Protein AF-E3N7N9-F1 (afdb_monomer)

Foldseek 3Di:
DPPLVVLVVVLVVVVVPPDDDDDDDDDDDDDDPPDDPPPPDDPPLPVLLCQLQPDLDLVSNLVSLVVVVVQCPDLVSLVSQVVPLVSLLSLLNQLVVLLVCQPHPSRRLSSNLSSLQSLLVSLQSDPACRSVVSSCVSDVCVLVSLLSLLPRPRHDPSSVLSSLSNLLSNLLYQVCCVPPVVVCPSSLVSLLVQCPDPDPSSVLSSVSSLVSQCVHPSSVVVVVVVVVVVCVVPVPVCVVVVVVCCVVVVDDDDDD

Structure (mmCIF, N/CA/C/O backbone):
data_AF-E3N7N9-F1
#
_entry.id   AF-E3N7N9-F1
#
loop_
_atom_site.group_PDB
_atom_site.id
_atom_site.type_symbol
_atom_site.label_atom_id
_atom_site.label_alt_id
_atom_site.label_comp_id
_atom_site.label_asym_id
_atom_site.label_entity_id
_atom_site.label_seq_id
_atom_site.pdbx_PDB_ins_code
_atom_site.Cartn_x
_atom_site.Cartn_y
_atom_site.Cartn_z
_atom_site.occupancy
_atom_site.B_iso_or_equiv
_atom_site.auth_seq_id
_atom_site.auth_comp_id
_atom_site.auth_asym_id
_atom_site.auth_atom_id
_atom_site.pdbx_PDB_model_num
ATOM 1 N N . MET A 1 1 ? 29.569 0.428 -4.836 1.00 38.16 1 MET A N 1
ATOM 2 C CA . MET A 1 1 ? 28.386 1.244 -4.471 1.00 38.16 1 MET A CA 1
ATOM 3 C C . MET A 1 1 ? 28.301 2.584 -5.209 1.00 38.16 1 MET A C 1
ATOM 5 O O . MET A 1 1 ? 27.204 2.942 -5.600 1.00 38.16 1 MET A O 1
ATOM 9 N N . VAL A 1 2 ? 29.408 3.283 -5.495 1.00 26.59 2 VAL A N 1
ATOM 10 C CA . VAL A 1 2 ? 29.409 4.658 -6.062 1.00 26.59 2 VAL A CA 1
ATOM 11 C C . VAL A 1 2 ? 28.874 4.786 -7.508 1.00 26.59 2 VAL A C 1
ATOM 13 O O . VAL A 1 2 ? 28.352 5.828 -7.884 1.00 26.59 2 VAL A O 1
ATOM 16 N N . ARG A 1 3 ? 28.924 3.732 -8.337 1.00 27.92 3 ARG A N 1
ATOM 17 C CA . ARG A 1 3 ? 28.574 3.836 -9.773 1.00 27.92 3 ARG A CA 1
ATOM 18 C C . ARG A 1 3 ? 27.073 3.870 -10.103 1.00 27.92 3 ARG A C 1
ATOM 20 O O . ARG 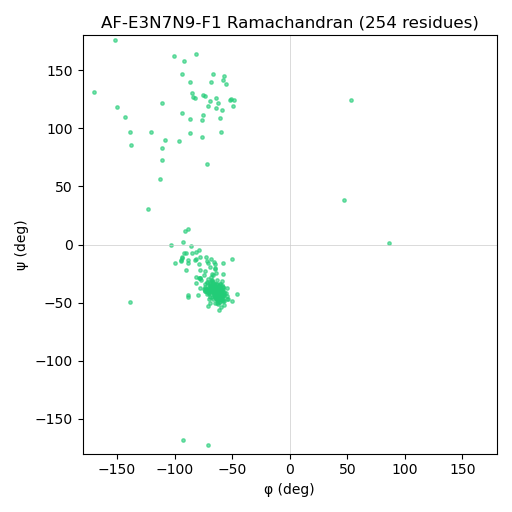A 1 3 ? 26.728 4.365 -11.166 1.00 27.92 3 ARG A O 1
ATOM 27 N N . ILE A 1 4 ? 26.187 3.383 -9.226 1.00 36.34 4 ILE A N 1
ATOM 28 C CA . ILE A 1 4 ? 24.732 3.346 -9.500 1.00 36.34 4 ILE A CA 1
ATOM 29 C C . ILE A 1 4 ? 24.097 4.733 -9.296 1.00 36.34 4 ILE A C 1
ATOM 31 O O . ILE A 1 4 ? 23.283 5.157 -10.113 1.00 36.34 4 ILE A O 1
ATOM 35 N N . GLN A 1 5 ? 24.547 5.487 -8.285 1.00 30.91 5 GLN A N 1
ATOM 36 C CA . GLN A 1 5 ? 24.083 6.859 -8.036 1.00 30.91 5 GLN A CA 1
ATOM 37 C C . GLN A 1 5 ? 24.421 7.822 -9.185 1.00 30.91 5 GLN A C 1
ATOM 39 O O . GLN A 1 5 ? 23.587 8.641 -9.566 1.00 30.91 5 GLN A O 1
ATOM 44 N N . TRP A 1 6 ? 25.610 7.695 -9.785 1.00 27.19 6 TRP A N 1
ATOM 45 C CA . TRP A 1 6 ? 26.046 8.575 -10.877 1.00 27.19 6 TRP A CA 1
ATOM 46 C C . TRP A 1 6 ? 25.243 8.375 -12.169 1.00 27.19 6 TRP A C 1
ATOM 48 O O . TRP A 1 6 ? 24.934 9.341 -12.862 1.00 27.19 6 TRP A O 1
ATOM 58 N N . THR A 1 7 ? 24.843 7.141 -12.486 1.00 34.12 7 THR A N 1
ATOM 59 C CA . THR A 1 7 ? 24.075 6.860 -13.710 1.00 34.12 7 THR A CA 1
ATOM 60 C C . THR A 1 7 ? 22.633 7.370 -13.624 1.00 34.12 7 THR A C 1
ATOM 62 O O . THR A 1 7 ? 22.087 7.815 -14.629 1.00 34.12 7 THR A O 1
ATOM 65 N N . ILE A 1 8 ? 22.027 7.377 -12.432 1.00 38.19 8 ILE A N 1
ATOM 66 C CA . ILE A 1 8 ? 20.667 7.905 -12.226 1.00 38.19 8 ILE A CA 1
ATOM 67 C C . ILE A 1 8 ? 20.658 9.443 -12.294 1.00 38.19 8 ILE A C 1
ATOM 69 O O . ILE A 1 8 ? 19.751 10.025 -12.890 1.00 38.19 8 ILE A O 1
ATOM 73 N N . HIS A 1 9 ? 21.693 10.104 -11.762 1.00 31.31 9 HIS A N 1
ATOM 74 C CA . HIS A 1 9 ? 21.796 11.568 -11.767 1.00 31.31 9 HIS A CA 1
ATOM 75 C C . HIS A 1 9 ? 21.955 12.154 -13.186 1.00 31.31 9 HIS A C 1
ATOM 77 O O . HIS A 1 9 ? 21.334 13.164 -13.515 1.00 31.31 9 HIS A O 1
ATOM 83 N N . ILE A 1 10 ? 22.710 11.478 -14.062 1.00 35.50 10 ILE A N 1
ATOM 84 C CA . ILE A 1 10 ? 22.935 11.914 -15.454 1.00 35.50 10 ILE A CA 1
ATOM 85 C C . ILE A 1 10 ? 21.660 11.795 -16.313 1.00 35.50 10 ILE A C 1
ATOM 87 O O . ILE A 1 10 ? 21.418 12.628 -17.183 1.00 35.50 10 ILE A O 1
ATOM 91 N N . ILE A 1 11 ? 20.798 10.807 -16.050 1.00 37.81 11 ILE A N 1
ATOM 92 C CA . ILE A 1 11 ? 19.574 10.583 -16.843 1.00 37.81 11 ILE A CA 1
ATOM 93 C C . ILE A 1 11 ? 18.453 11.575 -16.471 1.00 37.81 11 ILE A C 1
ATOM 95 O O . ILE A 1 11 ? 17.647 11.954 -17.324 1.00 37.81 11 ILE A O 1
ATOM 99 N N . LEU A 1 12 ? 18.425 12.056 -15.222 1.00 36.09 12 LEU A N 1
ATOM 100 C CA . LEU A 1 12 ? 17.475 13.083 -14.774 1.00 36.09 12 LEU A CA 1
ATOM 101 C C . LEU A 1 12 ? 17.796 14.473 -15.344 1.00 36.09 12 LEU A C 1
ATOM 103 O O . LEU A 1 12 ? 16.881 15.171 -15.771 1.00 36.09 12 LEU A O 1
ATOM 107 N N . GLN A 1 13 ? 19.077 14.842 -15.442 1.00 31.97 13 GLN A N 1
ATOM 108 C CA . GLN A 1 13 ? 19.509 16.104 -16.066 1.00 31.97 13 GLN A CA 1
ATOM 109 C C . GLN A 1 13 ? 19.124 16.177 -17.556 1.00 31.97 13 GLN A C 1
ATOM 111 O O . GLN A 1 13 ? 18.659 17.213 -18.024 1.00 31.97 13 GLN A O 1
ATOM 116 N N . ALA A 1 14 ? 19.206 15.058 -18.285 1.00 30.23 14 ALA A N 1
ATOM 117 C CA . ALA A 1 14 ? 18.846 14.999 -19.706 1.00 30.23 14 ALA A CA 1
ATOM 118 C C . ALA A 1 14 ? 17.330 15.100 -19.986 1.00 30.23 14 ALA A C 1
ATOM 120 O O . ALA A 1 14 ? 16.932 15.329 -21.125 1.00 30.23 14 ALA A O 1
ATOM 121 N N . SER A 1 15 ? 16.477 14.933 -18.968 1.00 34.47 15 SER A N 1
ATOM 122 C CA . SER A 1 15 ? 15.015 15.030 -19.120 1.00 34.47 15 SER A CA 1
ATOM 123 C C . SER A 1 15 ? 14.463 16.425 -18.803 1.00 34.47 15 SER A C 1
ATOM 125 O O . SER A 1 15 ? 13.323 16.715 -19.152 1.00 34.47 15 SER A O 1
ATOM 127 N N . ILE A 1 16 ? 15.257 17.291 -18.160 1.00 37.00 16 ILE A N 1
ATOM 128 C CA . ILE A 1 16 ? 14.844 18.646 -17.753 1.00 37.00 16 ILE A CA 1
ATOM 129 C C . ILE A 1 16 ? 15.110 19.682 -18.866 1.00 37.00 16 ILE A C 1
ATOM 131 O O . ILE A 1 16 ? 14.523 20.758 -18.858 1.00 37.00 16 ILE A O 1
ATOM 135 N N . THR A 1 17 ? 15.925 19.367 -19.876 1.00 30.64 17 THR A N 1
ATOM 136 C CA . THR A 1 17 ? 16.370 20.339 -20.895 1.00 30.64 17 THR A CA 1
ATOM 137 C C . THR A 1 17 ? 15.525 20.424 -22.171 1.00 30.64 17 THR A C 1
ATOM 139 O O . THR A 1 17 ? 15.835 21.242 -23.031 1.00 30.64 17 THR A O 1
ATOM 142 N N . ASN A 1 18 ? 14.424 19.676 -22.303 1.00 32.16 18 ASN A N 1
ATOM 143 C CA . ASN A 1 18 ? 13.549 19.755 -23.483 1.00 32.16 18 ASN A CA 1
ATOM 144 C C . ASN A 1 18 ? 12.179 20.372 -23.168 1.00 32.16 18 ASN A C 1
ATOM 146 O O . ASN A 1 18 ? 11.155 19.695 -23.185 1.00 32.16 18 ASN A O 1
ATOM 150 N N . THR A 1 19 ? 12.152 21.688 -22.949 1.00 32.88 19 THR A N 1
ATOM 151 C CA . THR A 1 19 ? 10.934 22.502 -23.110 1.00 32.88 19 THR A CA 1
ATOM 152 C C . THR A 1 19 ? 11.267 23.818 -23.808 1.00 32.88 19 THR A C 1
ATOM 154 O O . THR A 1 19 ? 11.497 24.835 -23.162 1.00 32.88 19 THR A O 1
ATOM 157 N N . MET A 1 20 ? 11.279 23.791 -25.141 1.00 33.06 20 MET A N 1
ATOM 158 C CA . MET A 1 20 ? 11.225 24.969 -26.013 1.00 33.06 20 MET A CA 1
ATOM 159 C C . MET A 1 20 ? 10.286 24.652 -27.186 1.00 33.06 20 MET A C 1
ATOM 161 O O . MET A 1 20 ? 10.696 24.017 -28.151 1.00 33.06 20 MET A O 1
ATOM 165 N N . SER A 1 21 ? 9.022 25.074 -27.090 1.00 30.09 21 SER A N 1
ATOM 166 C CA . SER A 1 21 ? 8.135 25.344 -28.238 1.00 30.09 21 SER A CA 1
ATOM 167 C C . SER A 1 21 ? 6.857 26.042 -27.750 1.00 30.09 21 SER A C 1
ATOM 169 O O . SER A 1 21 ? 6.265 25.609 -26.764 1.00 30.09 21 SER A O 1
ATOM 171 N N . GLY A 1 22 ? 6.491 27.140 -28.419 1.00 31.59 22 GLY A N 1
ATOM 172 C CA . GLY A 1 22 ? 5.600 28.214 -27.955 1.00 31.59 22 GLY A CA 1
ATOM 173 C C . GLY A 1 22 ? 4.094 27.912 -27.825 1.00 31.59 22 GLY A C 1
ATOM 174 O O . GLY A 1 22 ? 3.660 26.767 -27.948 1.00 31.59 22 GLY A O 1
ATOM 175 N N . PRO A 1 23 ? 3.281 28.951 -27.542 1.00 32.31 23 PRO A N 1
ATOM 176 C CA . PRO A 1 23 ? 1.892 28.790 -27.120 1.00 32.31 23 PRO A CA 1
ATOM 177 C C . PRO A 1 23 ? 0.923 28.680 -28.313 1.00 32.31 23 PRO A C 1
ATOM 179 O O . PRO A 1 23 ? 1.046 29.455 -29.263 1.00 32.31 23 PRO A O 1
ATOM 182 N N . PRO A 1 24 ? -0.097 27.799 -28.270 1.00 35.06 24 PRO A N 1
ATOM 183 C CA . PRO A 1 24 ? -1.229 27.866 -29.190 1.00 35.06 24 PRO A CA 1
ATOM 184 C C . PRO A 1 24 ? -2.390 28.717 -28.610 1.00 35.06 24 PRO A C 1
ATOM 186 O O . PRO A 1 24 ? -2.463 28.923 -27.397 1.00 35.06 24 PRO A O 1
ATOM 189 N N . PRO A 1 25 ? -3.294 29.250 -29.461 1.00 36.12 25 PRO A N 1
ATOM 190 C CA . PRO A 1 25 ? -4.158 30.396 -29.149 1.00 36.12 25 PRO A CA 1
ATOM 191 C C . PRO A 1 25 ? -5.423 30.033 -28.339 1.00 36.12 25 PRO A C 1
ATOM 193 O O . PRO A 1 25 ? -5.830 28.868 -28.303 1.00 36.12 25 PRO A O 1
ATOM 196 N N . PRO A 1 26 ? -6.106 31.023 -27.720 1.00 40.41 26 PRO A N 1
ATOM 197 C CA . PRO A 1 26 ? -7.219 30.771 -26.811 1.00 40.41 26 PRO A CA 1
ATOM 198 C C . PRO A 1 26 ? -8.534 30.543 -27.571 1.00 40.41 26 PRO A C 1
ATOM 200 O O . PRO A 1 26 ? -8.982 31.401 -28.333 1.00 40.41 26 PRO A O 1
ATOM 203 N N . LYS A 1 27 ? -9.221 29.423 -27.308 1.00 35.97 27 LYS A N 1
ATOM 204 C CA . LYS A 1 27 ? -10.626 29.226 -27.710 1.00 35.97 27 LYS A CA 1
ATOM 205 C C . LYS A 1 27 ? -11.549 29.218 -26.490 1.00 35.97 27 LYS A C 1
ATOM 207 O O . LYS A 1 27 ? -11.397 28.424 -25.567 1.00 35.97 27 LYS A O 1
ATOM 212 N N . LYS A 1 28 ? -12.513 30.145 -26.513 1.00 35.34 28 LYS A N 1
ATOM 213 C CA . LYS A 1 28 ? -13.577 30.362 -25.523 1.00 35.34 28 LYS A CA 1
ATOM 214 C C . LYS A 1 28 ? -14.607 29.217 -25.489 1.00 35.34 28 LYS A C 1
ATOM 216 O O . LYS A 1 28 ? -15.097 28.804 -26.532 1.00 35.34 28 LYS A O 1
ATOM 221 N N . ARG A 1 29 ? -15.007 28.888 -24.250 1.00 39.25 29 ARG A N 1
ATOM 222 C CA . ARG A 1 29 ? -16.318 28.431 -23.721 1.00 39.25 29 ARG A CA 1
ATOM 223 C C . ARG A 1 29 ? -17.036 27.226 -24.355 1.00 39.25 29 ARG A C 1
ATOM 225 O O . ARG A 1 29 ? -17.584 27.321 -25.444 1.00 39.25 29 ARG A O 1
ATOM 232 N N . LYS A 1 30 ? -17.341 26.249 -23.490 1.00 30.14 30 LYS A N 1
ATOM 233 C CA . LYS A 1 30 ? -18.732 25.925 -23.114 1.00 30.14 30 LYS A CA 1
ATOM 234 C C . LYS A 1 30 ? -18.772 25.368 -21.685 1.00 30.14 30 LYS A C 1
ATOM 236 O O . LYS A 1 30 ? -18.163 24.345 -21.400 1.00 30.14 30 LYS A O 1
ATOM 241 N N . ASN A 1 31 ? -19.477 26.077 -20.801 1.00 41.16 31 ASN A N 1
ATOM 242 C CA . ASN A 1 31 ? -19.892 25.563 -19.500 1.00 41.16 31 ASN A CA 1
ATOM 243 C C . ASN A 1 31 ? -20.848 24.392 -19.743 1.00 41.16 31 ASN A C 1
ATOM 245 O O . ASN A 1 31 ? -21.930 24.596 -20.288 1.00 41.16 31 ASN A O 1
ATOM 249 N N . ALA A 1 32 ? -20.463 23.200 -19.307 1.00 31.59 32 ALA A N 1
ATOM 250 C CA . ALA A 1 32 ? -21.400 22.145 -18.969 1.00 31.59 32 ALA A CA 1
ATOM 251 C C . ALA A 1 32 ? -21.150 21.824 -17.497 1.00 31.59 32 ALA A C 1
ATOM 253 O O . ALA A 1 32 ? -20.196 21.139 -17.142 1.00 31.59 32 ALA A O 1
ATOM 254 N N . SER A 1 33 ? -21.977 22.428 -16.646 1.00 42.16 33 SER A N 1
ATOM 255 C CA . SER A 1 33 ? -22.181 21.971 -15.280 1.00 42.16 33 SER A CA 1
ATOM 256 C C . SER A 1 33 ? -22.717 20.543 -15.364 1.00 42.16 33 SER A C 1
ATOM 258 O O . SER A 1 33 ? -23.899 20.333 -15.621 1.00 42.16 33 SER A O 1
ATOM 260 N N . SER A 1 34 ? -21.840 19.554 -15.228 1.00 36.66 34 SER A N 1
ATOM 261 C CA . SER A 1 34 ? -22.239 18.230 -14.769 1.00 36.66 34 SER A CA 1
ATOM 262 C C . SER A 1 34 ? -21.960 18.220 -13.276 1.00 36.66 34 SER A C 1
ATOM 264 O O . SER A 1 34 ? -20.839 17.924 -12.855 1.00 36.66 34 SER A O 1
ATOM 266 N N . GLY A 1 35 ? -22.956 18.644 -12.495 1.00 34.56 35 GLY A N 1
ATOM 267 C CA . GLY A 1 35 ? -22.943 18.459 -11.053 1.00 34.56 35 GLY A CA 1
ATOM 268 C C . GLY A 1 35 ? -22.617 17.000 -10.764 1.00 34.56 35 GLY A C 1
ATOM 269 O O . GLY A 1 35 ? -23.315 16.097 -11.230 1.00 34.56 35 GLY A O 1
ATOM 270 N N . ALA A 1 36 ? -21.512 16.770 -10.058 1.00 40.16 36 ALA A N 1
ATOM 271 C CA . ALA A 1 36 ? -21.354 15.521 -9.340 1.00 40.16 36 ALA A CA 1
ATOM 272 C C . ALA A 1 36 ? -22.576 15.402 -8.416 1.00 40.16 36 ALA A C 1
ATOM 274 O O . ALA A 1 36 ? -22.976 16.423 -7.851 1.00 40.16 36 ALA A O 1
ATOM 275 N N . PRO A 1 37 ? -23.198 14.222 -8.274 1.00 44.66 37 PRO A N 1
ATOM 276 C CA . PRO A 1 37 ? -24.167 14.051 -7.211 1.00 44.66 37 PRO A CA 1
ATOM 277 C C . PRO A 1 37 ? -23.405 14.323 -5.916 1.00 44.66 37 PRO A C 1
ATOM 279 O O . PRO A 1 37 ? -22.432 13.623 -5.617 1.00 44.66 37 PRO A O 1
ATOM 282 N N . ASP A 1 38 ? -23.791 15.380 -5.206 1.00 46.47 38 ASP A N 1
ATOM 283 C CA . ASP A 1 38 ? -23.365 15.570 -3.831 1.00 46.47 38 ASP A CA 1
ATOM 284 C C . ASP A 1 38 ? -23.691 14.274 -3.086 1.00 46.47 38 ASP A C 1
ATOM 286 O O . ASP A 1 38 ? -24.792 13.728 -3.189 1.00 46.47 38 ASP A O 1
ATOM 290 N N . GLY A 1 39 ? -22.655 13.712 -2.465 1.00 52.06 39 GLY A N 1
ATOM 291 C CA . GLY A 1 39 ? -22.648 12.383 -1.870 1.00 52.06 39 GLY A CA 1
ATOM 292 C C . GLY A 1 39 ? -23.484 12.316 -0.601 1.00 52.06 39 GLY A C 1
ATOM 293 O O . GLY A 1 39 ? -22.929 12.151 0.479 1.00 52.06 39 GLY A O 1
ATOM 294 N N . ASP A 1 40 ? -24.799 12.415 -0.754 1.00 49.34 40 ASP A N 1
ATOM 295 C CA . ASP A 1 40 ? -25.784 12.347 0.327 1.00 49.34 40 ASP A CA 1
ATOM 296 C C . ASP A 1 40 ? -26.273 10.906 0.579 1.00 49.34 40 ASP A C 1
ATOM 298 O O . ASP A 1 40 ? -27.249 10.655 1.283 1.00 49.34 40 ASP A O 1
ATOM 302 N N . SER A 1 41 ? -25.592 9.913 -0.006 1.00 65.69 41 SER A N 1
ATOM 303 C CA . SER A 1 41 ? -25.779 8.515 0.372 1.00 65.69 41 SER A CA 1
ATOM 304 C C . SER A 1 41 ? -25.080 8.257 1.714 1.00 65.69 41 SER A C 1
ATOM 306 O O . SER A 1 41 ? -23.882 8.548 1.821 1.00 65.69 41 SER A O 1
ATOM 308 N N . PRO A 1 42 ? -25.765 7.670 2.714 1.00 82.94 42 PRO A N 1
ATOM 309 C CA . PRO A 1 42 ? -25.162 7.339 4.000 1.00 82.94 42 PRO A CA 1
ATOM 310 C C . PRO A 1 42 ? -23.862 6.546 3.825 1.00 82.94 42 PRO A C 1
ATOM 312 O O . PRO A 1 42 ? -23.843 5.500 3.173 1.00 82.94 42 PRO A O 1
ATOM 315 N N . ASN A 1 43 ? -22.768 7.036 4.410 1.00 90.88 43 ASN A N 1
ATOM 316 C CA . ASN A 1 43 ? -21.482 6.348 4.365 1.00 90.88 43 ASN A CA 1
ATOM 317 C C . ASN A 1 43 ? -21.497 5.162 5.340 1.00 90.88 43 ASN A C 1
ATOM 319 O O . ASN A 1 43 ? -21.140 5.303 6.511 1.00 90.88 43 ASN A O 1
ATOM 323 N N . GLU A 1 44 ? -21.866 3.977 4.848 1.00 94.12 44 GLU A N 1
ATOM 324 C CA . GLU A 1 44 ? -21.932 2.743 5.652 1.00 94.12 44 GLU A CA 1
ATOM 325 C C . GLU A 1 44 ? -20.591 2.359 6.311 1.00 94.12 44 GLU A C 1
ATOM 327 O O . GLU A 1 44 ? -20.553 1.553 7.242 1.00 94.12 44 GLU A O 1
ATOM 332 N N . PHE A 1 45 ? -19.480 2.946 5.856 1.00 95.81 45 PHE A N 1
ATOM 333 C CA . PHE A 1 45 ? -18.136 2.679 6.359 1.00 95.81 45 PHE A CA 1
ATOM 334 C C . PHE A 1 45 ? -17.689 3.648 7.464 1.00 95.81 45 PHE A C 1
ATOM 336 O O . PHE A 1 45 ? -16.668 3.390 8.103 1.00 95.81 45 PHE A O 1
ATOM 343 N N . GLU A 1 46 ? -18.410 4.745 7.717 1.00 95.12 46 GLU A N 1
ATOM 344 C CA . GLU A 1 46 ? -17.940 5.811 8.616 1.00 95.12 46 GLU A CA 1
ATOM 345 C C . GLU A 1 46 ? -17.680 5.305 10.040 1.00 95.12 46 GLU A C 1
ATOM 347 O O . GLU A 1 46 ? -16.620 5.564 10.611 1.00 95.12 46 GLU A O 1
ATOM 352 N N . GLU A 1 47 ? -18.593 4.503 10.590 1.00 95.06 47 GLU A N 1
ATOM 353 C CA . GLU A 1 47 ? -18.451 3.942 11.937 1.00 95.06 47 GLU A CA 1
ATOM 354 C C . GLU A 1 47 ? -17.217 3.028 12.047 1.00 95.06 47 GLU A C 1
ATOM 356 O O . GLU A 1 47 ? -16.450 3.099 13.013 1.00 95.06 47 GLU A O 1
ATOM 361 N N . VAL A 1 48 ? -16.999 2.161 11.048 1.00 96.69 48 VAL A N 1
ATOM 362 C CA . VAL A 1 48 ? -15.883 1.205 11.074 1.00 96.69 48 VAL A CA 1
ATOM 363 C C . VAL A 1 48 ? -14.543 1.911 10.861 1.00 96.69 48 VAL A C 1
ATOM 365 O O . VAL A 1 48 ? -13.569 1.586 11.541 1.00 96.69 48 VAL A O 1
ATOM 368 N N . MET A 1 49 ? -14.501 2.924 9.988 1.00 96.25 49 MET A N 1
ATOM 369 C CA . MET A 1 49 ? -13.321 3.766 9.779 1.00 96.25 49 MET A CA 1
ATOM 370 C C . MET A 1 49 ? -12.994 4.595 11.021 1.00 96.25 49 MET A C 1
ATOM 372 O O . MET A 1 49 ? -11.831 4.648 11.428 1.00 96.25 49 MET A O 1
ATOM 376 N N . GLY A 1 50 ? -14.012 5.163 11.676 1.00 94.19 50 GLY A N 1
ATOM 377 C CA . GLY A 1 50 ? -13.869 5.899 12.930 1.00 94.19 50 GLY A CA 1
ATOM 378 C C . GLY A 1 50 ? -13.239 5.044 14.029 1.00 94.19 50 GLY A C 1
ATOM 379 O O . GLY A 1 50 ? -12.283 5.475 14.672 1.00 94.19 50 GLY A O 1
ATOM 380 N N . LYS A 1 51 ? -13.686 3.790 14.181 1.00 95.56 51 LYS A N 1
ATOM 381 C CA . LYS A 1 51 ? -13.095 2.831 15.132 1.00 95.56 51 LYS A CA 1
ATOM 382 C C . LYS A 1 51 ? -11.675 2.417 14.754 1.00 95.56 51 LYS A C 1
ATOM 384 O O . LYS A 1 51 ? -10.833 2.299 15.631 1.00 95.56 51 LYS A O 1
ATOM 389 N N . MET A 1 52 ? -11.382 2.218 13.470 1.00 94.44 52 MET A N 1
ATOM 390 C CA . MET A 1 52 ? -10.044 1.825 13.009 1.00 94.44 52 MET A CA 1
ATOM 391 C C . MET A 1 52 ? -9.005 2.954 13.181 1.00 94.44 52 MET A C 1
ATOM 393 O O . MET A 1 52 ? -7.844 2.696 13.514 1.00 94.44 52 MET A O 1
ATOM 397 N N . LYS A 1 53 ? -9.414 4.212 12.968 1.00 92.81 53 LYS A N 1
ATOM 398 C CA . LYS A 1 53 ? -8.549 5.397 13.056 1.00 92.81 53 LYS A CA 1
ATOM 399 C C . LYS A 1 53 ? -8.469 5.989 14.463 1.00 92.81 53 LYS A C 1
ATOM 401 O O . LYS A 1 53 ? -7.383 6.379 14.873 1.00 92.81 53 LYS A O 1
ATOM 406 N N . GLY A 1 54 ? -9.585 6.101 15.178 1.00 81.88 54 GLY A N 1
ATOM 407 C CA . GLY A 1 54 ? -9.707 6.964 16.358 1.00 81.88 54 GLY A CA 1
ATOM 408 C C . GLY A 1 54 ? -9.429 6.309 17.710 1.00 81.88 54 GLY A C 1
ATOM 409 O O . GLY A 1 54 ? -9.312 7.024 18.699 1.00 81.88 54 GLY A O 1
ATOM 410 N N . THR A 1 55 ? -9.330 4.981 17.782 1.00 81.62 55 THR A N 1
ATOM 411 C CA . THR A 1 55 ? -9.122 4.280 19.058 1.00 81.62 55 THR A CA 1
ATOM 412 C C . THR A 1 55 ? -7.643 4.015 19.350 1.00 81.62 55 THR A C 1
ATOM 414 O O . THR A 1 55 ? -6.856 3.752 18.438 1.00 81.62 55 THR A O 1
ATOM 417 N N . THR A 1 56 ? -7.275 4.039 20.631 1.00 78.50 56 THR A N 1
ATOM 418 C CA . THR A 1 56 ? -5.994 3.522 21.145 1.00 78.50 56 THR A CA 1
ATOM 419 C C . THR A 1 56 ? -6.078 2.037 21.512 1.00 78.50 56 THR A C 1
ATOM 421 O O . THR A 1 56 ? -5.048 1.385 21.679 1.00 78.50 56 THR A O 1
ATOM 424 N N . ASP A 1 57 ? -7.291 1.482 21.590 1.00 89.19 57 ASP A N 1
ATOM 425 C CA . ASP A 1 57 ? -7.526 0.069 21.870 1.00 89.19 57 ASP A CA 1
ATOM 426 C C . ASP A 1 57 ? -7.209 -0.794 20.637 1.00 89.19 57 ASP A C 1
ATOM 428 O O . ASP A 1 57 ? -7.912 -0.777 19.617 1.00 89.19 57 ASP A O 1
ATOM 432 N N . ARG A 1 58 ? -6.142 -1.589 20.758 1.00 88.44 58 ARG A N 1
ATOM 433 C CA . ARG A 1 58 ? -5.654 -2.500 19.718 1.00 88.44 58 ARG A CA 1
ATOM 434 C C . ARG A 1 58 ? -6.709 -3.506 19.262 1.00 88.44 58 ARG A C 1
ATOM 436 O O . ARG A 1 58 ? -6.804 -3.788 18.066 1.00 88.44 58 ARG A O 1
ATOM 443 N N . GLU A 1 59 ? -7.490 -4.075 20.174 1.00 93.31 59 GLU A N 1
ATOM 444 C CA . GLU A 1 59 ? -8.488 -5.076 19.803 1.00 93.31 59 GLU A CA 1
ATOM 445 C C . GLU A 1 59 ? -9.641 -4.459 19.025 1.00 93.31 59 GLU A C 1
ATOM 447 O O . GLU A 1 59 ? -10.101 -5.039 18.036 1.00 93.31 59 GLU A O 1
ATOM 452 N N . VAL A 1 60 ? -10.103 -3.283 19.451 1.00 94.88 60 VAL A N 1
ATOM 453 C CA . VAL A 1 60 ? -11.193 -2.566 18.782 1.00 94.88 60 VAL A CA 1
ATOM 454 C C . VAL A 1 60 ? -10.771 -2.157 17.372 1.00 94.88 60 VAL A C 1
ATOM 456 O O . VAL A 1 60 ? -11.512 -2.417 16.418 1.00 94.88 60 VAL A O 1
ATOM 459 N N . ALA A 1 61 ? -9.567 -1.597 17.215 1.00 95.19 61 ALA A N 1
ATOM 460 C CA . ALA A 1 61 ? -9.032 -1.223 15.907 1.00 95.19 61 ALA A CA 1
ATOM 461 C C . ALA A 1 61 ? -8.910 -2.440 14.976 1.00 95.19 61 ALA A C 1
ATOM 463 O O . ALA A 1 61 ? -9.299 -2.383 13.806 1.00 95.19 61 ALA A O 1
ATOM 464 N N . LEU A 1 62 ? -8.428 -3.572 15.498 1.00 95.50 62 LEU A N 1
ATOM 465 C CA . LEU A 1 62 ? -8.259 -4.794 14.718 1.00 95.50 62 LEU A CA 1
ATOM 466 C C . LEU A 1 62 ? -9.598 -5.438 14.327 1.00 95.50 62 LEU A C 1
ATOM 468 O O . LEU A 1 62 ? -9.755 -5.893 13.191 1.00 95.50 62 LEU A O 1
ATOM 472 N N . LYS A 1 63 ? -10.581 -5.464 15.237 1.00 96.62 63 LYS A N 1
ATOM 473 C CA . LYS A 1 63 ? -11.952 -5.919 14.942 1.00 96.62 63 LYS A CA 1
ATOM 474 C C . LYS A 1 63 ? -12.583 -5.049 13.851 1.00 96.62 63 LYS A C 1
ATOM 476 O O . LYS A 1 63 ? -13.172 -5.587 12.912 1.00 96.62 63 LYS A O 1
ATOM 481 N N . ALA A 1 64 ? -12.390 -3.730 13.917 1.00 97.31 64 ALA A N 1
ATOM 482 C CA . ALA A 1 64 ? -12.841 -2.801 12.885 1.00 97.31 64 ALA A CA 1
ATOM 483 C C . ALA A 1 64 ? -12.154 -3.056 11.532 1.00 97.31 64 ALA A C 1
ATOM 485 O O . ALA A 1 64 ? -12.836 -3.174 10.519 1.00 97.31 64 ALA A O 1
ATOM 486 N N . ALA A 1 65 ? -10.833 -3.250 11.503 1.00 97.12 65 ALA A N 1
ATOM 487 C CA . ALA A 1 65 ? -10.097 -3.546 10.271 1.00 97.12 65 ALA A CA 1
ATOM 488 C C . ALA A 1 65 ? -10.545 -4.863 9.607 1.00 97.12 65 ALA A C 1
ATOM 490 O O . ALA A 1 65 ? -10.703 -4.933 8.384 1.00 97.12 65 ALA A O 1
ATOM 491 N N . LYS A 1 66 ? -10.811 -5.904 10.410 1.00 97.06 66 LYS A N 1
ATOM 492 C CA . LYS A 1 66 ? -11.383 -7.175 9.934 1.00 97.06 66 LYS A CA 1
ATOM 493 C C . LYS A 1 66 ? -12.786 -6.979 9.357 1.00 97.06 66 LYS A C 1
ATOM 495 O O . LYS A 1 66 ? -13.052 -7.461 8.256 1.00 97.06 66 LYS A O 1
ATOM 500 N N . LYS A 1 67 ? -13.654 -6.244 10.064 1.00 97.56 67 LYS A N 1
ATOM 501 C CA . LYS A 1 67 ? -15.011 -5.911 9.601 1.00 97.56 67 LYS A CA 1
ATOM 502 C C . LYS A 1 67 ? -14.962 -5.128 8.290 1.00 97.56 67 LYS A C 1
ATOM 504 O O . LYS A 1 67 ? -15.632 -5.516 7.341 1.00 97.56 67 LYS A O 1
ATOM 509 N N . LEU A 1 68 ? -14.109 -4.108 8.194 1.00 97.69 68 LEU A N 1
ATOM 510 C CA . LEU A 1 68 ? -13.925 -3.332 6.970 1.00 97.69 68 LEU A CA 1
ATOM 511 C C . LEU A 1 68 ? -13.498 -4.223 5.801 1.00 97.69 68 LEU A C 1
ATOM 513 O O . LEU A 1 68 ? -14.097 -4.160 4.735 1.00 97.69 68 LEU A O 1
ATOM 517 N N . LYS A 1 69 ? -12.513 -5.109 5.991 1.00 95.75 69 LYS A N 1
ATOM 518 C CA . LYS A 1 69 ? -12.105 -6.044 4.932 1.00 95.75 69 LYS A CA 1
ATOM 519 C C . LYS A 1 69 ? -13.262 -6.946 4.481 1.00 95.75 69 LYS A C 1
ATOM 521 O O . LYS A 1 69 ? -13.389 -7.193 3.286 1.00 95.75 69 LYS A O 1
ATOM 526 N N . ALA A 1 70 ? -14.099 -7.415 5.407 1.00 96.50 70 ALA A N 1
ATOM 527 C CA . ALA A 1 70 ? -15.276 -8.227 5.090 1.00 96.50 70 ALA A CA 1
ATOM 528 C C . ALA A 1 70 ? -16.370 -7.434 4.347 1.00 96.50 70 ALA A C 1
ATOM 530 O O . ALA A 1 70 ? -17.049 -7.994 3.492 1.00 96.50 70 ALA A O 1
ATOM 531 N N . MET A 1 71 ? -16.498 -6.131 4.618 1.00 96.56 71 MET A N 1
ATOM 532 C CA . MET A 1 71 ? -17.409 -5.221 3.907 1.00 96.56 71 MET A CA 1
ATOM 533 C C . MET A 1 71 ? -16.945 -4.880 2.482 1.00 96.56 71 MET A C 1
ATOM 535 O O . MET A 1 71 ? -17.723 -4.331 1.706 1.00 96.56 71 MET A O 1
ATOM 539 N N . LEU A 1 72 ? -15.710 -5.237 2.107 1.00 95.81 72 LEU A N 1
ATOM 540 C CA . LEU A 1 72 ? -15.121 -4.984 0.787 1.00 95.81 72 LEU A CA 1
ATOM 541 C C . LEU A 1 72 ? -14.881 -6.287 -0.011 1.00 95.81 72 LEU A C 1
ATOM 543 O O . LEU A 1 72 ? -13.748 -6.551 -0.426 1.00 95.81 72 LEU A O 1
ATOM 547 N N . PRO A 1 73 ? -15.912 -7.126 -0.248 1.00 93.19 73 PRO A N 1
ATOM 548 C CA . PRO A 1 73 ? -15.740 -8.449 -0.849 1.00 93.19 73 PRO A CA 1
ATOM 549 C C . PRO A 1 73 ? -15.431 -8.410 -2.351 1.00 93.19 73 PRO A C 1
ATOM 551 O O . PRO A 1 73 ? -14.909 -9.380 -2.896 1.00 93.19 73 PRO A O 1
ATOM 554 N N . ASN A 1 74 ? -15.783 -7.327 -3.050 1.00 93.81 74 ASN A N 1
ATOM 555 C CA . ASN A 1 74 ? -15.684 -7.244 -4.504 1.00 93.81 74 ASN A CA 1
ATOM 556 C C . ASN A 1 74 ? -15.470 -5.804 -4.995 1.00 93.81 74 ASN A C 1
ATOM 558 O O . ASN A 1 74 ? -15.484 -4.843 -4.226 1.00 93.81 74 ASN A O 1
ATOM 562 N N . GLY A 1 75 ? -15.286 -5.662 -6.310 1.00 92.62 75 GLY A N 1
ATOM 563 C CA . GLY A 1 75 ? -15.000 -4.374 -6.935 1.00 92.62 75 GLY A CA 1
ATOM 564 C C . GLY A 1 75 ? -16.117 -3.333 -6.817 1.00 92.62 75 GLY A C 1
ATOM 565 O O . GLY A 1 75 ? -15.808 -2.149 -6.869 1.00 92.62 75 GLY A O 1
ATOM 566 N N . ALA A 1 76 ? -17.383 -3.734 -6.646 1.00 93.81 76 ALA A N 1
ATOM 567 C CA . ALA A 1 76 ? -18.487 -2.790 -6.452 1.00 93.81 76 ALA A CA 1
ATOM 568 C C . ALA A 1 76 ? -18.390 -2.135 -5.070 1.00 93.81 76 ALA A C 1
ATOM 570 O O . ALA A 1 76 ? -18.232 -0.924 -4.983 1.00 93.81 76 ALA A O 1
ATOM 571 N N . LYS A 1 77 ? -18.295 -2.943 -4.008 1.00 95.31 77 LYS A N 1
ATOM 572 C CA . LYS A 1 77 ? -18.120 -2.431 -2.640 1.00 95.31 77 LYS A CA 1
ATOM 573 C C . LYS A 1 77 ? -16.835 -1.624 -2.455 1.00 95.31 77 LYS A C 1
ATOM 575 O O . LYS A 1 77 ? -16.818 -0.644 -1.721 1.00 95.31 77 LYS A O 1
ATOM 580 N N . ILE A 1 78 ? -15.761 -1.994 -3.154 1.00 95.44 78 ILE A N 1
ATOM 581 C CA . ILE A 1 78 ? -14.531 -1.191 -3.175 1.00 95.44 78 ILE A CA 1
ATOM 582 C C . ILE A 1 78 ? -14.765 0.169 -3.845 1.00 95.44 78 ILE A C 1
ATOM 584 O O . ILE A 1 78 ? -14.256 1.168 -3.346 1.00 95.44 78 ILE A O 1
ATOM 588 N N . LYS A 1 79 ? -15.517 0.225 -4.952 1.00 93.31 79 LYS A N 1
ATOM 589 C CA . LYS A 1 79 ? -15.862 1.490 -5.621 1.00 93.31 79 LYS A CA 1
ATOM 590 C C . LYS A 1 79 ? -16.711 2.388 -4.724 1.00 93.31 79 LYS A C 1
ATOM 592 O O . LYS A 1 79 ? -16.377 3.563 -4.609 1.00 93.31 79 LYS A O 1
ATOM 597 N N . ASP A 1 80 ? -17.710 1.823 -4.051 1.00 93.94 80 ASP A N 1
ATOM 598 C CA . ASP A 1 80 ? -18.554 2.542 -3.087 1.00 93.94 80 ASP A CA 1
ATOM 599 C C . ASP A 1 80 ? -17.720 3.083 -1.914 1.00 93.94 80 ASP A C 1
ATOM 601 O O . ASP A 1 80 ? -17.897 4.206 -1.454 1.00 93.94 80 ASP A O 1
ATOM 605 N N . PHE A 1 81 ? -16.732 2.319 -1.444 1.00 95.81 81 PHE A N 1
ATOM 606 C CA . PHE A 1 81 ? -15.828 2.785 -0.396 1.00 95.81 81 PHE A CA 1
ATOM 607 C C . PHE A 1 81 ? -14.979 3.983 -0.838 1.00 95.81 81 PHE A C 1
ATOM 609 O O . PHE A 1 81 ? -14.864 4.954 -0.088 1.00 95.81 81 PHE A O 1
ATOM 616 N N . VAL A 1 82 ? -14.383 3.931 -2.038 1.00 94.38 82 VAL A N 1
ATOM 617 C CA . VAL A 1 82 ? -13.482 4.991 -2.537 1.00 94.38 82 VAL A CA 1
ATOM 618 C C . VAL A 1 82 ? -14.208 6.197 -3.139 1.00 94.38 82 VAL A C 1
ATOM 620 O O . VAL A 1 82 ? -13.560 7.221 -3.367 1.00 94.38 82 VAL A O 1
ATOM 623 N N . SER A 1 83 ? -15.519 6.117 -3.402 1.00 92.44 83 SER A N 1
ATOM 624 C CA . SER A 1 83 ? -16.315 7.292 -3.790 1.00 92.44 83 SER A CA 1
ATOM 625 C C . SER A 1 83 ? -16.461 8.281 -2.634 1.00 92.44 83 SER A C 1
ATOM 627 O O . SER A 1 83 ? -16.524 9.488 -2.860 1.00 92.44 83 SER A O 1
ATOM 629 N N . HIS A 1 84 ? -16.417 7.800 -1.389 1.00 93.06 84 HIS A N 1
ATOM 630 C CA . HIS A 1 84 ? -16.333 8.648 -0.205 1.00 93.06 84 HIS A CA 1
ATOM 631 C C . HIS A 1 84 ? -14.871 8.987 0.106 1.00 93.06 84 HIS A C 1
ATOM 633 O O . HIS A 1 84 ? -14.170 8.248 0.795 1.00 93.06 84 HIS A O 1
ATOM 639 N N . LYS A 1 85 ? -14.412 10.153 -0.359 1.00 92.12 85 LYS A N 1
ATOM 640 C CA . LYS A 1 85 ? -13.023 10.626 -0.206 1.00 92.12 85 LYS A CA 1
ATOM 641 C C . LYS A 1 85 ? -12.450 10.449 1.216 1.00 92.12 85 LYS A C 1
ATOM 643 O O . LYS A 1 85 ? -11.314 9.999 1.370 1.00 92.12 85 LYS A O 1
ATOM 648 N N . LYS A 1 86 ? -13.249 10.751 2.247 1.00 94.44 86 LYS A N 1
ATOM 649 C CA . LYS A 1 86 ? -12.858 10.648 3.664 1.00 94.44 86 LYS A CA 1
ATOM 650 C C . LYS A 1 86 ? -12.442 9.228 4.066 1.00 94.44 86 LYS A C 1
ATOM 652 O O . LYS A 1 86 ? -11.495 9.069 4.828 1.00 94.44 86 LYS A O 1
ATOM 657 N N . ASN A 1 87 ? -13.076 8.197 3.505 1.00 96.44 87 ASN A N 1
ATOM 658 C CA . ASN A 1 87 ? -12.751 6.802 3.805 1.00 96.44 87 ASN A CA 1
ATOM 659 C C . ASN A 1 87 ? -11.308 6.460 3.421 1.00 96.44 87 ASN A C 1
ATOM 661 O O . ASN A 1 87 ? -10.582 5.819 4.184 1.00 96.44 87 ASN A O 1
ATOM 665 N N . LEU A 1 88 ? -10.871 6.912 2.243 1.00 96.25 88 LEU A N 1
ATOM 666 C CA . LEU A 1 88 ? -9.508 6.670 1.786 1.00 96.25 88 LEU A CA 1
ATOM 667 C C . LEU A 1 88 ? -8.497 7.525 2.559 1.00 96.25 88 LEU A C 1
ATOM 669 O O . LEU A 1 88 ? -7.428 7.024 2.901 1.00 96.25 88 LEU A O 1
ATOM 673 N N . GLU A 1 89 ? -8.832 8.779 2.874 1.00 96.44 89 GLU A N 1
ATOM 674 C CA . GLU A 1 89 ? -7.994 9.648 3.714 1.00 96.44 89 GLU A CA 1
ATOM 675 C C . GLU A 1 89 ? -7.769 9.047 5.107 1.00 96.44 89 GLU A C 1
ATOM 677 O O . GLU A 1 89 ? -6.632 8.973 5.576 1.00 96.44 89 GLU A O 1
ATOM 682 N N . ASP A 1 90 ? -8.827 8.538 5.738 1.00 97.38 90 ASP A N 1
ATOM 683 C CA . ASP A 1 90 ? -8.752 7.891 7.046 1.00 97.38 90 ASP A CA 1
ATOM 684 C C . ASP A 1 90 ? -7.942 6.590 6.994 1.00 97.38 90 ASP 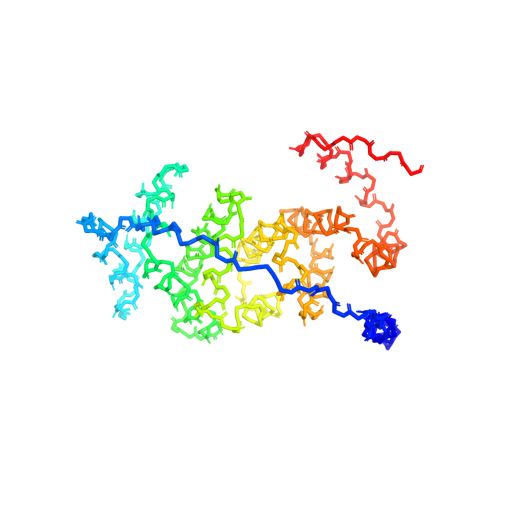A C 1
ATOM 686 O O . ASP A 1 90 ? -7.131 6.327 7.885 1.00 97.38 90 ASP A O 1
ATOM 690 N N . LEU A 1 91 ? -8.078 5.804 5.923 1.00 98.19 91 LEU A N 1
ATOM 691 C CA . LEU A 1 91 ? -7.282 4.593 5.727 1.00 98.19 91 LEU A CA 1
ATOM 692 C C . LEU A 1 91 ? -5.790 4.907 5.519 1.00 98.19 91 LEU A C 1
ATOM 694 O O . LEU A 1 91 ? -4.930 4.215 6.069 1.00 98.19 91 LEU A O 1
ATOM 698 N N . VAL A 1 92 ? -5.472 5.964 4.764 1.00 98.00 92 VAL A N 1
ATOM 699 C CA . VAL A 1 92 ? -4.094 6.452 4.584 1.00 98.00 92 VAL A CA 1
ATOM 700 C C . VAL A 1 92 ? -3.524 6.999 5.896 1.00 98.00 92 VAL A C 1
ATOM 702 O O . VAL A 1 92 ? -2.334 6.812 6.164 1.00 98.00 92 VAL A O 1
ATOM 705 N N . ALA A 1 93 ? -4.349 7.618 6.744 1.00 97.31 93 ALA A N 1
ATOM 706 C CA . ALA A 1 93 ? -3.939 8.060 8.074 1.00 97.31 93 ALA A CA 1
ATOM 707 C C . ALA A 1 93 ? -3.583 6.875 8.988 1.00 97.31 93 ALA A C 1
ATOM 709 O O . ALA A 1 93 ? -2.557 6.925 9.667 1.00 97.31 93 ALA A O 1
ATOM 710 N N . VAL A 1 94 ? -4.364 5.786 8.955 1.00 97.56 94 VAL A N 1
ATOM 711 C CA . VAL A 1 94 ? -4.030 4.546 9.681 1.00 97.56 94 VAL A CA 1
ATOM 712 C C . VAL A 1 94 ? -2.710 3.965 9.174 1.00 97.56 94 VAL A C 1
ATOM 714 O O . VAL A 1 94 ? -1.816 3.715 9.975 1.00 97.56 94 VAL A O 1
ATOM 717 N N . PHE A 1 95 ? -2.537 3.829 7.855 1.00 98.00 95 PHE A N 1
ATOM 718 C CA . PHE A 1 95 ? -1.269 3.383 7.259 1.00 98.00 95 PHE A CA 1
ATOM 719 C C . PHE A 1 95 ? -0.075 4.246 7.707 1.00 98.00 95 PHE A C 1
ATOM 721 O O . PHE A 1 95 ? 0.962 3.726 8.121 1.00 98.00 95 PHE A O 1
ATOM 728 N N . THR A 1 96 ? -0.238 5.570 7.659 1.00 97.25 96 THR A N 1
ATOM 729 C CA . THR A 1 96 ? 0.786 6.546 8.055 1.00 97.25 96 THR A CA 1
ATOM 730 C C . THR A 1 96 ? 1.181 6.382 9.518 1.00 97.25 96 THR A C 1
ATOM 732 O O . THR A 1 96 ? 2.374 6.369 9.828 1.00 97.25 96 THR A O 1
ATOM 735 N N . ARG A 1 97 ? 0.196 6.231 10.411 1.00 96.06 97 ARG A N 1
ATOM 736 C CA . ARG A 1 97 ? 0.428 6.004 11.839 1.00 96.06 97 ARG A CA 1
ATOM 737 C C . ARG A 1 97 ? 1.152 4.685 12.084 1.00 96.06 97 ARG A C 1
ATOM 739 O O . ARG A 1 97 ? 2.169 4.671 12.763 1.00 96.06 97 ARG A O 1
ATOM 746 N N . GLU A 1 98 ? 0.679 3.580 11.515 1.00 95.56 98 GLU A N 1
ATOM 747 C CA . GLU A 1 98 ? 1.328 2.286 11.753 1.00 95.56 98 GLU A CA 1
ATOM 748 C C . GLU A 1 98 ? 2.755 2.251 11.185 1.00 95.56 98 GLU A C 1
ATOM 750 O O . GLU A 1 98 ? 3.658 1.687 11.801 1.00 95.56 98 GLU A O 1
ATOM 755 N N . THR A 1 99 ? 3.001 2.938 10.064 1.00 96.56 99 THR A N 1
ATOM 756 C CA . THR A 1 99 ? 4.361 3.120 9.542 1.00 96.56 99 THR A CA 1
ATOM 757 C C . THR A 1 99 ? 5.226 3.957 10.486 1.00 96.56 99 THR A C 1
ATOM 759 O O . THR A 1 99 ? 6.406 3.646 10.668 1.00 96.56 99 THR A O 1
ATOM 762 N N . SER A 1 100 ? 4.680 5.016 11.100 1.00 95.31 100 SER A N 1
ATOM 763 C CA . SER A 1 100 ? 5.448 5.865 12.019 1.00 95.31 100 SER A CA 1
ATOM 764 C C . SER A 1 100 ? 5.856 5.124 13.293 1.00 95.31 100 SER A C 1
ATOM 766 O O . SER A 1 100 ? 6.964 5.345 13.788 1.00 95.31 100 SER A O 1
ATOM 768 N N . LEU A 1 101 ? 5.013 4.191 13.741 1.00 94.44 101 LEU A N 1
ATOM 769 C CA . LEU A 1 101 ? 5.212 3.355 14.922 1.00 94.44 101 LEU A CA 1
ATOM 770 C C . LEU A 1 101 ? 6.111 2.133 14.687 1.00 94.44 101 LEU A C 1
ATOM 772 O O . LEU A 1 101 ? 6.448 1.464 15.661 1.00 94.44 101 LEU A O 1
ATOM 776 N N . LEU A 1 102 ? 6.530 1.831 13.451 1.00 94.19 102 LEU A N 1
ATOM 777 C CA . LEU A 1 102 ? 7.409 0.689 13.151 1.00 94.19 102 LEU A CA 1
ATOM 778 C C . LEU A 1 102 ? 8.623 0.626 14.092 1.00 94.19 102 LEU A C 1
ATOM 780 O O . LEU A 1 102 ? 9.409 1.572 14.154 1.00 94.19 102 LEU A O 1
ATOM 784 N N . GLY A 1 103 ? 8.795 -0.521 14.759 1.00 89.94 103 GLY A N 1
ATOM 785 C CA . GLY A 1 103 ? 9.880 -0.772 15.717 1.00 89.94 103 GLY A CA 1
ATOM 786 C C . GLY A 1 103 ? 9.600 -0.313 17.153 1.00 89.94 103 GLY A C 1
ATOM 787 O O . GLY A 1 103 ? 10.458 -0.485 18.011 1.00 89.94 103 GLY A O 1
ATOM 788 N N . THR A 1 104 ? 8.420 0.245 17.430 1.00 92.75 104 THR A N 1
ATOM 789 C CA . THR A 1 104 ? 7.996 0.640 18.784 1.00 92.75 104 THR A CA 1
ATOM 790 C C . THR A 1 104 ? 7.052 -0.396 19.397 1.00 92.75 104 THR A C 1
ATOM 792 O O . THR A 1 104 ? 6.432 -1.182 18.683 1.00 92.75 104 THR A O 1
ATOM 795 N N . SER A 1 105 ? 6.877 -0.369 20.721 1.00 90.44 105 SER A N 1
ATOM 796 C CA . SER A 1 105 ? 5.919 -1.234 21.434 1.00 90.44 105 SER A CA 1
ATOM 797 C C . SER A 1 105 ? 4.452 -0.954 21.087 1.00 90.44 105 SER A C 1
ATOM 799 O O . SER A 1 105 ? 3.595 -1.808 21.299 1.00 90.44 105 SER A O 1
ATOM 801 N N . MET A 1 106 ? 4.157 0.230 20.544 1.00 90.56 106 MET A N 1
ATOM 802 C CA . MET A 1 106 ? 2.816 0.641 20.118 1.00 90.56 106 MET A CA 1
ATOM 803 C C . MET A 1 106 ? 2.471 0.169 18.701 1.00 90.56 106 MET A C 1
ATOM 805 O O . MET A 1 106 ? 1.335 0.334 18.262 1.00 90.56 106 MET A O 1
ATOM 809 N N . TYR A 1 107 ? 3.436 -0.405 17.980 1.00 92.94 107 TYR A N 1
ATOM 810 C CA . TYR A 1 107 ? 3.248 -0.889 16.620 1.00 92.94 107 TYR A CA 1
ATOM 811 C C . TYR A 1 107 ? 2.238 -2.038 16.549 1.00 92.94 107 TYR A C 1
ATOM 813 O O . TYR A 1 107 ? 2.407 -3.069 17.205 1.00 92.94 107 TYR A O 1
ATOM 821 N N . GLN A 1 108 ? 1.218 -1.900 15.699 1.00 92.56 108 GLN A N 1
ATOM 822 C CA . GLN A 1 108 ? 0.218 -2.944 15.491 1.00 92.56 108 GLN A CA 1
ATOM 823 C C . GLN A 1 108 ? 0.392 -3.586 14.114 1.00 92.56 108 GLN A C 1
ATOM 825 O O . GLN A 1 108 ? -0.211 -3.173 13.123 1.00 92.56 108 GLN A O 1
ATOM 830 N N . GLU A 1 109 ? 1.200 -4.646 14.059 1.00 94.00 109 GLU A N 1
ATOM 831 C CA . GLU A 1 109 ? 1.550 -5.332 12.808 1.00 94.00 109 GLU A CA 1
ATOM 832 C C . GLU A 1 109 ? 0.328 -5.763 11.983 1.00 94.00 109 GLU A C 1
ATOM 834 O O . GLU A 1 109 ? 0.252 -5.480 10.784 1.00 94.00 109 GLU A O 1
ATOM 839 N N . ASP A 1 110 ? -0.666 -6.387 12.621 1.00 94.62 110 ASP A N 1
ATOM 840 C CA . ASP A 1 110 ? -1.883 -6.822 11.934 1.00 94.62 110 ASP A CA 1
ATOM 841 C C . ASP A 1 110 ? -2.645 -5.642 11.326 1.00 94.62 110 ASP A C 1
ATOM 843 O O . ASP A 1 110 ? -3.087 -5.706 10.178 1.00 94.62 110 ASP A O 1
ATOM 847 N N . LEU A 1 111 ? -2.780 -4.542 12.072 1.00 95.56 111 LEU A N 1
ATOM 848 C CA . LEU A 1 111 ? -3.483 -3.348 11.608 1.00 95.56 111 LEU A CA 1
ATOM 849 C C . LEU A 1 111 ? -2.758 -2.711 10.415 1.00 95.56 111 LEU A C 1
ATOM 851 O O . LEU A 1 111 ? -3.390 -2.303 9.432 1.00 95.56 111 LEU A O 1
ATOM 855 N N . HIS A 1 112 ? -1.426 -2.707 10.452 1.00 96.31 112 HIS A N 1
ATOM 856 C CA . HIS A 1 112 ? -0.600 -2.263 9.339 1.00 96.31 112 HIS A CA 1
ATOM 857 C C . HIS A 1 112 ? -0.819 -3.139 8.095 1.00 96.31 112 HIS A C 1
ATOM 859 O O . HIS A 1 112 ? -1.078 -2.631 7.002 1.00 96.31 112 HIS A O 1
ATOM 865 N N . LYS A 1 113 ? -0.824 -4.467 8.266 1.00 96.00 113 LYS A N 1
ATOM 866 C CA . LYS A 1 113 ? -1.106 -5.427 7.191 1.00 96.00 113 LYS A CA 1
ATOM 867 C C . LYS A 1 113 ? -2.500 -5.221 6.589 1.00 96.00 113 LYS A C 1
ATOM 869 O O . LYS A 1 113 ? -2.638 -5.221 5.362 1.00 96.00 113 LYS A O 1
ATOM 874 N N . TYR A 1 114 ? -3.532 -5.012 7.413 1.00 96.94 114 TYR A N 1
ATOM 875 C CA . TYR A 1 114 ? -4.889 -4.732 6.929 1.00 96.94 114 TYR A CA 1
ATOM 876 C C . TYR A 1 114 ? -4.955 -3.424 6.139 1.00 96.94 114 TYR A C 1
ATOM 878 O O . TYR A 1 114 ? -5.491 -3.431 5.030 1.00 96.94 114 TYR A O 1
ATOM 886 N N . SER A 1 115 ? -4.383 -2.332 6.655 1.00 97.75 115 SER A N 1
ATOM 887 C CA . SER A 1 115 ? -4.431 -1.033 5.971 1.00 97.75 115 SER A CA 1
ATOM 888 C C . SER A 1 115 ? -3.756 -1.078 4.594 1.00 97.75 115 SER A C 1
ATOM 890 O O . SER A 1 115 ? -4.379 -0.703 3.599 1.00 97.75 115 SER A O 1
ATOM 892 N N . ILE A 1 116 ? -2.551 -1.654 4.492 1.00 98.06 116 ILE A N 1
ATOM 893 C CA . ILE A 1 116 ? -1.854 -1.834 3.206 1.00 98.06 116 ILE A CA 1
ATOM 894 C C . ILE A 1 116 ? -2.651 -2.749 2.274 1.00 98.06 116 ILE A C 1
ATOM 896 O O . ILE A 1 116 ? -2.797 -2.461 1.085 1.00 98.06 116 ILE A O 1
ATOM 900 N N . SER A 1 117 ? -3.185 -3.862 2.789 1.00 96.75 117 SER A N 1
ATOM 901 C CA . SER A 1 117 ? -3.941 -4.811 1.972 1.00 96.75 117 SER A CA 1
ATOM 902 C C . SER A 1 117 ? -5.209 -4.192 1.383 1.00 96.75 117 SER A C 1
ATOM 904 O O . SER A 1 117 ? -5.544 -4.497 0.235 1.00 96.75 117 SER A O 1
ATOM 906 N N . ILE A 1 118 ? -5.921 -3.368 2.152 1.00 97.81 118 ILE A N 1
ATOM 907 C CA . ILE A 1 118 ? -7.138 -2.693 1.692 1.00 97.81 118 ILE A CA 1
ATOM 908 C C . ILE A 1 118 ? -6.768 -1.624 0.660 1.00 97.81 118 ILE A C 1
ATOM 910 O O . ILE A 1 118 ? -7.319 -1.652 -0.439 1.00 97.81 118 ILE A O 1
ATOM 914 N N . LEU A 1 119 ? -5.757 -0.783 0.927 1.00 98.19 119 LEU A N 1
ATOM 915 C CA . LEU A 1 119 ? -5.244 0.191 -0.051 1.00 98.19 119 LEU A CA 1
ATOM 916 C C . LEU A 1 119 ? -4.843 -0.480 -1.373 1.00 98.19 119 LEU A C 1
ATOM 918 O O . LEU A 1 119 ? -5.199 -0.011 -2.453 1.00 98.19 119 LEU A O 1
ATOM 922 N N . ALA A 1 120 ? -4.146 -1.617 -1.306 1.00 96.94 120 ALA A N 1
ATOM 923 C CA . ALA A 1 120 ? -3.760 -2.377 -2.489 1.00 96.94 120 ALA A CA 1
ATOM 924 C C . ALA A 1 120 ? -4.976 -2.865 -3.289 1.00 96.94 120 ALA A C 1
ATOM 926 O O . ALA A 1 120 ? -4.936 -2.827 -4.518 1.00 96.94 120 ALA A O 1
ATOM 927 N N . ASN A 1 121 ? -6.050 -3.299 -2.624 1.00 96.00 121 ASN A N 1
ATOM 928 C CA . ASN A 1 121 ? -7.283 -3.729 -3.289 1.00 96.00 121 ASN A CA 1
ATOM 929 C C . ASN A 1 121 ? -8.030 -2.550 -3.935 1.00 96.00 121 ASN A C 1
ATOM 931 O O . ASN A 1 121 ? -8.523 -2.694 -5.059 1.00 96.00 121 ASN A O 1
ATOM 935 N N . CYS A 1 122 ? -8.049 -1.386 -3.280 1.00 96.06 122 CYS A N 1
ATOM 936 C CA . CYS A 1 122 ? -8.578 -0.145 -3.847 1.00 96.06 122 CYS A CA 1
ATOM 937 C C . CYS A 1 122 ? -7.854 0.204 -5.157 1.00 96.06 122 CYS A C 1
ATOM 939 O O . CYS A 1 122 ? -8.485 0.314 -6.208 1.00 96.06 122 CYS A O 1
ATOM 941 N N . CYS A 1 123 ? -6.518 0.242 -5.133 1.00 94.88 123 CYS A N 1
ATOM 942 C CA . CYS A 1 123 ? -5.702 0.529 -6.319 1.00 94.88 123 CYS A CA 1
ATOM 943 C C . CYS A 1 123 ? -5.770 -0.556 -7.403 1.00 94.88 123 CYS A C 1
ATOM 945 O O . CYS A 1 123 ? -5.508 -0.279 -8.566 1.00 94.88 123 CYS A O 1
ATOM 947 N N . TYR A 1 124 ? -6.063 -1.808 -7.047 1.00 93.06 124 TYR A N 1
ATOM 948 C CA . TYR A 1 124 ? -6.226 -2.883 -8.029 1.00 93.06 124 TYR A CA 1
ATOM 949 C C . TYR A 1 124 ? -7.541 -2.760 -8.813 1.00 93.06 124 TYR A C 1
ATOM 951 O O . TYR A 1 124 ? -7.592 -3.044 -10.018 1.00 93.06 124 TYR A O 1
ATOM 959 N N . THR A 1 125 ? -8.606 -2.384 -8.103 1.00 90.38 125 THR A N 1
ATOM 960 C CA . THR A 1 125 ? -9.966 -2.270 -8.640 1.00 90.38 125 THR A CA 1
ATOM 961 C C . THR A 1 125 ? -10.097 -1.048 -9.537 1.00 90.38 125 THR A C 1
ATOM 963 O O . THR A 1 125 ? -10.717 -1.126 -10.600 1.00 90.38 125 THR A O 1
ATOM 966 N N . ASP A 1 126 ? -9.484 0.062 -9.137 1.00 85.50 126 ASP A N 1
ATOM 967 C CA . ASP A 1 126 ? -9.451 1.277 -9.934 1.00 85.50 126 ASP A CA 1
ATOM 968 C C . ASP A 1 126 ? -8.540 1.110 -11.159 1.00 85.50 126 ASP A C 1
ATOM 970 O O . ASP A 1 126 ? -7.346 0.841 -11.046 1.00 85.50 126 ASP A O 1
ATOM 974 N N . LYS A 1 127 ? -9.118 1.248 -12.357 1.00 82.62 127 LYS A N 1
ATOM 975 C CA . LYS A 1 127 ? -8.371 1.240 -13.627 1.00 82.62 127 LYS A CA 1
ATOM 976 C C . LYS A 1 127 ? -7.962 2.644 -14.077 1.00 82.62 127 LYS A C 1
ATOM 978 O O . LYS A 1 127 ? -7.232 2.775 -15.055 1.00 82.62 127 LYS A O 1
ATOM 983 N N . SER A 1 128 ? -8.432 3.676 -13.379 1.00 86.38 128 SER A N 1
ATOM 984 C CA . SER A 1 128 ? -8.087 5.077 -13.602 1.00 86.38 128 SER A CA 1
ATOM 985 C C . SER A 1 128 ? -6.909 5.517 -12.716 1.00 86.38 128 SER A C 1
ATOM 987 O O . SER A 1 128 ? -6.197 4.696 -12.135 1.00 86.38 128 SER A O 1
ATOM 989 N N . THR A 1 129 ? -6.661 6.827 -12.644 1.00 85.94 129 THR A N 1
ATOM 990 C CA . THR A 1 129 ? -5.683 7.471 -11.745 1.00 85.94 129 THR A CA 1
ATOM 991 C C . THR A 1 129 ? -6.280 7.875 -10.393 1.00 85.94 129 THR A C 1
ATOM 993 O O . THR A 1 129 ? -5.538 8.356 -9.530 1.00 85.94 129 THR A O 1
ATOM 996 N N . SER A 1 130 ? -7.600 7.756 -10.207 1.00 91.69 130 SER A N 1
ATOM 997 C CA . SER A 1 130 ? -8.341 8.457 -9.150 1.00 91.69 130 SER A CA 1
ATOM 998 C C . SER A 1 130 ? -7.866 8.072 -7.752 1.00 91.69 130 SER A C 1
ATOM 1000 O O . SER A 1 130 ? -7.403 8.928 -6.999 1.00 91.69 130 SER A O 1
ATOM 1002 N N . THR A 1 131 ? -7.886 6.782 -7.426 1.00 94.62 131 THR A N 1
ATOM 1003 C CA . THR A 1 131 ? -7.513 6.254 -6.107 1.00 94.62 131 THR A CA 1
ATOM 1004 C C . THR A 1 131 ? -6.064 6.597 -5.777 1.00 94.62 131 THR A C 1
ATOM 1006 O O . THR A 1 131 ? -5.777 7.111 -4.700 1.00 94.62 131 THR A O 1
ATOM 1009 N N . GLY A 1 132 ? -5.143 6.398 -6.725 1.00 93.94 132 GLY A N 1
ATOM 1010 C CA . GLY A 1 132 ? -3.733 6.752 -6.538 1.00 93.94 132 GLY A CA 1
ATOM 1011 C C . GLY A 1 132 ? -3.522 8.254 -6.321 1.00 93.94 132 GLY A C 1
ATOM 1012 O O . GLY A 1 132 ? -2.728 8.655 -5.473 1.00 93.94 132 GLY A O 1
ATOM 1013 N N . THR A 1 133 ? -4.285 9.094 -7.023 1.00 93.44 133 THR A N 1
ATOM 1014 C CA . THR A 1 133 ? -4.254 10.551 -6.840 1.00 93.44 133 THR A CA 1
ATOM 1015 C C . THR A 1 133 ? -4.820 10.962 -5.481 1.00 93.44 133 THR A C 1
ATOM 1017 O O . THR A 1 133 ? -4.291 11.876 -4.851 1.00 93.44 133 THR A O 1
ATOM 1020 N N . GLN A 1 134 ? -5.873 10.298 -5.004 1.00 94.75 134 GLN A N 1
ATOM 1021 C CA . GLN A 1 134 ? -6.422 10.534 -3.671 1.00 94.75 134 GLN A CA 1
ATOM 1022 C C . GLN A 1 134 ? -5.429 10.126 -2.571 1.00 94.75 134 GLN A C 1
ATOM 1024 O O . GLN A 1 134 ? -5.214 10.913 -1.654 1.00 94.75 134 GLN A O 1
ATOM 1029 N N . ILE A 1 135 ? -4.733 8.987 -2.705 1.00 95.94 135 ILE A N 1
ATOM 1030 C CA . ILE A 1 135 ? -3.655 8.586 -1.777 1.00 95.94 135 ILE A CA 1
ATOM 1031 C C . ILE A 1 135 ? -2.543 9.640 -1.751 1.00 95.94 135 ILE A C 1
ATOM 1033 O O . ILE A 1 135 ? -2.149 10.091 -0.677 1.00 95.94 135 ILE A O 1
ATOM 1037 N N . ARG A 1 136 ? -2.078 10.089 -2.926 1.00 93.25 136 ARG A N 1
ATOM 1038 C CA . ARG A 1 136 ? -1.070 11.156 -3.043 1.00 93.25 136 ARG A CA 1
ATOM 1039 C C . ARG A 1 136 ? -1.491 12.437 -2.321 1.00 93.25 136 ARG A C 1
ATOM 1041 O O . ARG A 1 136 ? -0.659 13.100 -1.708 1.00 93.25 136 ARG A O 1
ATOM 1048 N N . LYS A 1 137 ? -2.767 12.818 -2.435 1.00 94.12 137 LYS A N 1
ATOM 1049 C CA . LYS A 1 137 ? -3.319 14.010 -1.773 1.00 94.12 137 LYS A CA 1
ATOM 1050 C C . LYS A 1 137 ? -3.433 13.818 -0.259 1.00 94.12 137 LYS A C 1
ATOM 1052 O O . LYS A 1 137 ? -3.129 14.753 0.472 1.00 94.12 137 LYS A O 1
ATOM 1057 N N . ALA A 1 138 ? -3.825 12.625 0.185 1.00 95.62 138 ALA A N 1
ATOM 1058 C CA . ALA A 1 138 ? -3.979 12.279 1.595 1.00 95.62 138 ALA A CA 1
ATOM 1059 C C . ALA A 1 138 ? -2.636 12.201 2.341 1.00 95.62 138 ALA A C 1
ATOM 1061 O O . ALA A 1 138 ? -2.557 12.578 3.506 1.00 95.62 138 ALA A O 1
ATOM 1062 N N . SER A 1 139 ? -1.567 11.743 1.679 1.00 94.19 139 SER A N 1
ATOM 1063 C CA . SER A 1 139 ? -0.221 11.705 2.258 1.00 94.19 139 SER A CA 1
ATOM 1064 C C . SER A 1 139 ? 0.848 12.034 1.218 1.00 94.19 139 SER A C 1
ATOM 1066 O O . SER A 1 139 ? 1.172 11.232 0.340 1.00 94.19 139 SER A O 1
ATOM 1068 N N . ARG A 1 140 ? 1.461 13.218 1.360 1.00 89.25 140 ARG A N 1
ATOM 1069 C CA . ARG A 1 140 ? 2.603 13.634 0.525 1.00 89.25 140 ARG A CA 1
ATOM 1070 C C . ARG A 1 140 ? 3.823 12.726 0.725 1.00 89.25 140 ARG A C 1
ATOM 1072 O O . ARG A 1 140 ? 4.539 12.473 -0.236 1.00 89.25 140 ARG A O 1
ATOM 1079 N N . GLY A 1 141 ? 4.015 12.216 1.945 1.00 92.81 141 GLY A N 1
ATOM 1080 C CA . GLY A 1 141 ? 5.122 11.333 2.335 1.00 92.81 141 GLY A CA 1
ATOM 1081 C C . GLY A 1 141 ? 4.848 9.840 2.130 1.00 92.81 141 GLY A C 1
ATOM 1082 O O . GLY A 1 141 ? 5.586 9.010 2.651 1.00 92.81 141 GLY A O 1
ATOM 1083 N N . PHE A 1 142 ? 3.793 9.467 1.399 1.00 96.25 142 PHE A N 1
ATOM 1084 C CA . PHE A 1 142 ? 3.397 8.065 1.230 1.00 96.25 142 PHE A CA 1
ATOM 1085 C C . PHE A 1 142 ? 4.501 7.184 0.617 1.00 96.25 142 PHE A C 1
ATOM 1087 O O . PHE A 1 142 ? 4.684 6.036 1.017 1.00 96.25 142 PHE A O 1
ATOM 1094 N N . LEU A 1 143 ? 5.265 7.709 -0.347 1.00 94.94 143 LEU A N 1
ATOM 1095 C CA . LEU A 1 143 ? 6.365 6.954 -0.961 1.00 94.94 143 LEU A 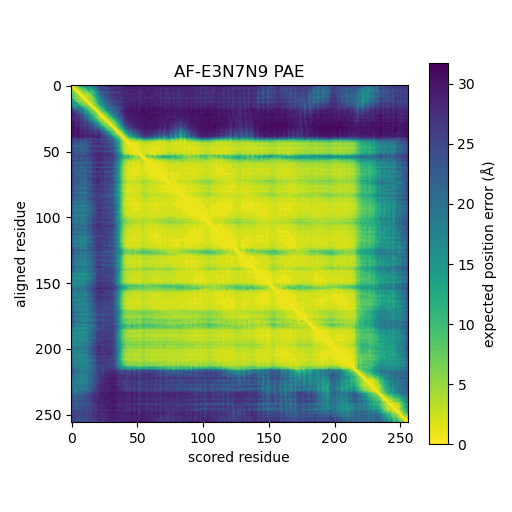CA 1
ATOM 1096 C C . LEU A 1 143 ? 7.569 6.825 -0.022 1.00 94.94 143 LEU A C 1
ATOM 1098 O O . LEU A 1 143 ? 8.199 5.773 0.003 1.00 94.94 143 LEU A O 1
ATOM 1102 N N . ASP A 1 144 ? 7.837 7.832 0.808 1.00 94.56 144 ASP A N 1
ATOM 1103 C CA . ASP A 1 144 ? 8.901 7.767 1.817 1.00 94.56 144 ASP A CA 1
ATOM 1104 C C . ASP A 1 144 ? 8.544 6.769 2.928 1.00 94.56 144 ASP A C 1
ATOM 1106 O O . ASP A 1 144 ? 9.390 6.022 3.417 1.00 94.56 144 ASP A O 1
ATOM 1110 N N . GLN A 1 145 ? 7.257 6.671 3.267 1.00 96.56 145 GLN A N 1
ATOM 1111 C CA . GLN A 1 145 ? 6.722 5.623 4.137 1.00 96.56 145 GLN A CA 1
ATOM 1112 C C . GLN A 1 145 ? 6.910 4.225 3.528 1.00 96.56 145 GLN A C 1
ATOM 1114 O O . GLN A 1 145 ? 7.315 3.299 4.231 1.00 96.56 145 GLN A O 1
ATOM 1119 N N . ALA A 1 146 ? 6.694 4.072 2.216 1.00 97.06 146 ALA A N 1
ATOM 1120 C CA . ALA A 1 146 ? 6.976 2.827 1.500 1.00 97.06 146 ALA A CA 1
ATOM 1121 C C . ALA A 1 146 ? 8.464 2.443 1.584 1.00 97.06 146 ALA A C 1
ATOM 1123 O O . ALA A 1 146 ? 8.793 1.298 1.893 1.00 97.06 146 ALA A O 1
ATOM 1124 N N . VAL A 1 147 ? 9.360 3.411 1.357 1.00 95.94 147 VAL A N 1
ATOM 1125 C CA . VAL A 1 147 ? 10.814 3.238 1.500 1.00 95.94 147 VAL A CA 1
ATOM 1126 C C . VAL A 1 147 ? 11.161 2.777 2.914 1.00 95.94 147 VAL A C 1
ATOM 1128 O O . VAL A 1 147 ? 11.838 1.761 3.066 1.00 95.94 147 VAL A O 1
ATOM 1131 N N . ARG A 1 148 ? 10.624 3.443 3.945 1.00 95.94 148 ARG A N 1
ATOM 1132 C CA . ARG A 1 148 ? 10.845 3.070 5.349 1.00 95.94 148 ARG A CA 1
ATOM 1133 C C . ARG A 1 148 ? 10.422 1.628 5.640 1.00 95.94 148 ARG A C 1
ATOM 1135 O O . ARG A 1 148 ? 11.131 0.924 6.353 1.00 95.94 148 ARG A O 1
ATOM 1142 N N . ILE A 1 149 ? 9.300 1.166 5.085 1.00 97.19 149 ILE A N 1
ATOM 1143 C CA . ILE A 1 149 ? 8.856 -0.232 5.226 1.00 97.19 149 ILE A CA 1
ATOM 1144 C C . ILE A 1 149 ? 9.870 -1.200 4.610 1.00 97.19 149 ILE A C 1
ATOM 1146 O O . ILE A 1 149 ? 10.158 -2.237 5.210 1.00 97.19 149 ILE A O 1
ATOM 1150 N N . PHE A 1 150 ? 10.412 -0.879 3.434 1.00 96.00 150 PHE A N 1
ATOM 1151 C CA . PHE A 1 150 ? 11.382 -1.730 2.742 1.00 96.00 150 PHE A CA 1
ATOM 1152 C C . PHE A 1 150 ? 12.760 -1.755 3.413 1.00 96.00 150 PHE A C 1
ATOM 1154 O O . PHE A 1 150 ? 13.422 -2.790 3.380 1.00 96.00 150 PHE A O 1
ATOM 1161 N N . GLU A 1 151 ? 13.178 -0.650 4.032 1.00 93.25 151 GLU A N 1
ATOM 1162 C CA . GLU A 1 151 ? 14.449 -0.538 4.762 1.00 93.25 151 GLU A CA 1
ATOM 1163 C C . GLU A 1 151 ? 14.381 -1.097 6.189 1.00 93.25 151 GLU A C 1
ATOM 1165 O O . GLU A 1 151 ? 15.393 -1.531 6.736 1.00 93.25 151 GLU A O 1
ATOM 1170 N N . SER A 1 152 ? 13.198 -1.081 6.804 1.00 90.56 152 SER A N 1
ATOM 1171 C CA . SER A 1 152 ? 13.002 -1.498 8.191 1.00 90.56 152 SER A CA 1
ATOM 1172 C C . SER A 1 152 ? 13.359 -2.969 8.387 1.00 90.56 152 SER A C 1
ATOM 1174 O O . SER A 1 152 ? 12.728 -3.846 7.809 1.00 90.56 152 SER A O 1
ATOM 1176 N N . THR A 1 153 ? 14.305 -3.262 9.278 1.00 85.00 153 THR A N 1
ATOM 1177 C CA . THR A 1 153 ? 14.643 -4.634 9.699 1.00 85.00 153 THR A CA 1
ATOM 1178 C C . THR A 1 153 ? 13.564 -5.277 10.571 1.00 85.00 153 THR A C 1
ATOM 1180 O O . THR A 1 153 ? 13.551 -6.494 10.718 1.00 85.00 153 THR A O 1
ATOM 1183 N N . THR A 1 154 ? 12.647 -4.474 11.114 1.00 83.62 154 THR A N 1
ATOM 1184 C CA . THR A 1 154 ? 11.547 -4.908 11.985 1.00 83.62 154 THR A CA 1
ATOM 1185 C C . THR A 1 154 ? 10.246 -5.163 11.228 1.00 83.62 154 THR A C 1
ATOM 1187 O O . THR A 1 154 ? 9.325 -5.755 11.782 1.00 83.62 154 THR A O 1
ATOM 1190 N N . SER A 1 155 ? 10.139 -4.735 9.966 1.00 85.12 155 SER A N 1
ATOM 1191 C CA . SER A 1 155 ? 8.937 -4.961 9.169 1.00 85.12 155 SER A CA 1
ATOM 1192 C C . SER A 1 155 ? 8.822 -6.424 8.733 1.00 85.12 155 SER A C 1
ATOM 1194 O O . SER A 1 155 ? 9.736 -6.994 8.131 1.00 85.12 155 SER A O 1
ATOM 1196 N N . ASN A 1 156 ? 7.659 -7.020 9.003 1.00 91.19 156 ASN A N 1
ATOM 1197 C CA . ASN A 1 156 ? 7.330 -8.378 8.581 1.00 91.19 156 ASN A CA 1
ATOM 1198 C C . ASN A 1 156 ? 7.413 -8.521 7.046 1.00 91.19 156 ASN A C 1
ATOM 1200 O O . ASN A 1 156 ? 6.994 -7.635 6.290 1.00 91.19 156 ASN A O 1
ATOM 1204 N N . ILE A 1 157 ? 7.917 -9.664 6.572 1.00 93.00 157 ILE A N 1
ATOM 1205 C CA . ILE A 1 157 ? 8.021 -9.982 5.144 1.00 93.00 157 ILE A CA 1
ATOM 1206 C C . ILE A 1 157 ? 6.676 -9.853 4.412 1.00 93.00 157 ILE A C 1
ATOM 1208 O O . ILE A 1 157 ? 6.629 -9.335 3.299 1.00 93.00 157 ILE A O 1
ATOM 1212 N N . GLU A 1 158 ? 5.565 -10.231 5.043 1.00 93.88 158 GLU A N 1
ATOM 1213 C CA . GLU A 1 158 ? 4.218 -10.139 4.473 1.00 93.88 158 GLU A CA 1
ATOM 1214 C C . GLU A 1 158 ? 3.754 -8.691 4.275 1.00 93.88 158 GLU A C 1
ATOM 1216 O O . GLU A 1 158 ? 3.020 -8.388 3.328 1.00 93.88 158 GLU A O 1
ATOM 1221 N N . ILE A 1 159 ? 4.209 -7.781 5.140 1.00 96.19 159 ILE A N 1
ATOM 1222 C CA . ILE A 1 159 ? 3.975 -6.342 5.004 1.00 96.19 159 ILE A CA 1
ATOM 1223 C C . ILE A 1 159 ? 4.757 -5.810 3.810 1.00 96.19 159 ILE A C 1
ATOM 1225 O O . ILE A 1 159 ? 4.178 -5.116 2.974 1.00 96.19 159 ILE A O 1
ATOM 1229 N N . ARG A 1 160 ? 6.030 -6.198 3.656 1.00 96.50 160 ARG A N 1
ATOM 1230 C CA . ARG A 1 160 ? 6.831 -5.823 2.479 1.00 96.50 160 ARG A CA 1
ATOM 1231 C C . ARG A 1 160 ? 6.216 -6.360 1.186 1.00 96.50 160 ARG A C 1
ATOM 1233 O O . ARG A 1 160 ? 6.067 -5.601 0.235 1.00 96.50 160 ARG A O 1
ATOM 1240 N N . VAL A 1 161 ? 5.766 -7.619 1.167 1.00 96.19 161 VAL A N 1
ATOM 1241 C CA . VAL A 1 161 ? 5.047 -8.218 0.024 1.00 96.19 161 VAL A CA 1
ATOM 1242 C C . VAL A 1 161 ? 3.785 -7.420 -0.307 1.00 96.19 161 VAL A C 1
ATOM 1244 O O . VAL A 1 161 ? 3.554 -7.066 -1.465 1.00 96.19 161 VAL A O 1
ATOM 1247 N N . SER A 1 162 ? 2.971 -7.103 0.703 1.00 96.56 162 SER A N 1
ATOM 1248 C CA . SER A 1 162 ? 1.734 -6.333 0.528 1.00 96.56 162 SER A CA 1
ATOM 1249 C C . SER A 1 162 ? 2.012 -4.915 0.030 1.00 96.56 162 SER A C 1
ATOM 1251 O O . SER A 1 162 ? 1.280 -4.412 -0.825 1.00 96.56 162 SER A O 1
ATOM 1253 N N . MET A 1 163 ? 3.094 -4.297 0.505 1.00 98.00 163 MET A N 1
ATOM 1254 C CA . MET A 1 163 ? 3.512 -2.971 0.075 1.00 98.00 163 MET A CA 1
ATOM 1255 C C . MET A 1 163 ? 4.030 -2.988 -1.367 1.00 98.00 163 MET A C 1
ATOM 1257 O O . MET A 1 163 ? 3.621 -2.153 -2.170 1.00 98.00 163 MET A O 1
ATOM 1261 N N . CYS A 1 164 ? 4.827 -3.988 -1.759 1.00 96.88 164 CYS A N 1
ATOM 1262 C CA . CYS A 1 164 ? 5.204 -4.191 -3.160 1.00 96.88 164 CYS A CA 1
ATOM 1263 C C . CYS A 1 164 ? 3.971 -4.408 -4.049 1.00 96.88 164 CYS A C 1
ATOM 1265 O O . CYS A 1 164 ? 3.891 -3.843 -5.138 1.00 96.88 164 CYS A O 1
ATOM 1267 N N . ARG A 1 165 ? 2.965 -5.159 -3.582 1.00 96.69 165 ARG A N 1
ATOM 1268 C CA . ARG A 1 165 ? 1.697 -5.328 -4.310 1.00 96.69 165 ARG A CA 1
ATOM 1269 C C . ARG A 1 165 ? 0.975 -3.992 -4.514 1.00 96.69 165 ARG A C 1
ATOM 1271 O O . ARG A 1 165 ? 0.485 -3.738 -5.613 1.00 96.69 165 ARG A O 1
ATOM 1278 N N . LEU A 1 166 ? 0.922 -3.143 -3.485 1.00 97.50 166 LEU A N 1
ATOM 1279 C CA . LEU A 1 166 ? 0.337 -1.801 -3.558 1.00 97.50 166 LEU A CA 1
ATOM 1280 C C . LEU A 1 166 ? 1.084 -0.915 -4.561 1.00 97.50 166 LEU A C 1
ATOM 1282 O O . LEU A 1 166 ? 0.457 -0.385 -5.478 1.00 97.50 166 LEU A O 1
ATOM 1286 N N . ILE A 1 167 ? 2.413 -0.822 -4.451 1.00 96.31 167 ILE A N 1
ATOM 1287 C CA . ILE A 1 167 ? 3.240 -0.070 -5.405 1.00 96.31 167 ILE A CA 1
ATOM 1288 C C . ILE A 1 167 ? 3.050 -0.606 -6.828 1.00 96.31 167 ILE A C 1
ATOM 1290 O O . ILE A 1 167 ? 2.824 0.174 -7.747 1.00 96.31 167 ILE A O 1
ATOM 1294 N N . GLY A 1 168 ? 3.037 -1.926 -7.020 1.00 93.44 168 GLY A N 1
ATOM 1295 C CA . GLY A 1 168 ? 2.795 -2.544 -8.325 1.00 93.44 168 GLY A CA 1
ATOM 1296 C C . GLY A 1 168 ? 1.433 -2.195 -8.921 1.00 93.44 168 GLY A C 1
ATOM 1297 O O . GLY A 1 168 ? 1.336 -1.960 -10.124 1.00 93.44 168 GLY A O 1
ATOM 1298 N N . ASN A 1 169 ? 0.385 -2.104 -8.097 1.00 94.31 169 ASN A N 1
ATOM 1299 C CA . ASN A 1 169 ? -0.931 -1.656 -8.553 1.00 94.31 169 ASN A CA 1
ATOM 1300 C C . ASN A 1 169 ? -0.915 -0.173 -8.958 1.00 94.31 169 ASN A C 1
ATOM 1302 O O . ASN A 1 169 ? -1.482 0.166 -9.992 1.00 94.31 169 ASN A O 1
ATOM 1306 N N . LEU A 1 170 ? -0.215 0.691 -8.216 1.00 93.38 170 LEU A N 1
ATOM 1307 C CA . LEU A 1 170 ? -0.031 2.101 -8.586 1.00 93.38 170 LEU A CA 1
ATOM 1308 C C . LEU A 1 170 ? 0.782 2.249 -9.886 1.00 93.38 170 LEU A C 1
ATOM 1310 O O . LEU A 1 170 ? 0.455 3.082 -10.728 1.00 93.38 170 LEU A O 1
ATOM 1314 N N . CYS A 1 171 ? 1.788 1.393 -10.097 1.00 90.19 171 CYS A N 1
ATOM 1315 C CA . CYS A 1 171 ? 2.604 1.369 -11.312 1.00 90.19 171 CYS A CA 1
ATOM 1316 C C . CYS A 1 171 ? 1.837 0.960 -12.576 1.00 90.19 171 CYS A C 1
ATOM 1318 O O . CYS A 1 171 ? 2.341 1.176 -13.676 1.00 90.19 171 CYS A O 1
ATOM 1320 N N . ASN A 1 172 ? 0.637 0.386 -12.465 1.00 85.25 172 ASN A N 1
ATOM 132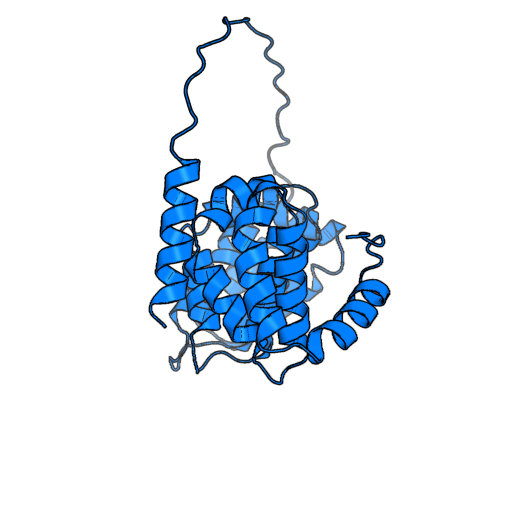1 C CA . ASN A 1 172 ? -0.201 0.128 -13.639 1.00 85.25 172 ASN A CA 1
ATOM 1322 C C . ASN A 1 172 ? -0.745 1.420 -14.259 1.00 85.25 172 ASN A C 1
ATOM 1324 O O . ASN A 1 172 ? -1.147 1.419 -15.421 1.00 85.25 172 ASN A O 1
ATOM 1328 N N . ASN A 1 173 ? -0.748 2.517 -13.505 1.00 86.44 173 ASN A N 1
ATOM 1329 C CA . ASN A 1 173 ? -1.228 3.794 -13.980 1.00 86.44 173 ASN A CA 1
ATOM 1330 C C . ASN A 1 173 ? -0.081 4.653 -14.540 1.00 86.44 173 ASN A C 1
ATOM 1332 O O . ASN A 1 173 ? 0.784 5.114 -13.796 1.00 86.44 173 ASN A O 1
ATOM 1336 N N . LYS A 1 174 ? -0.095 4.901 -15.854 1.00 84.62 174 LYS A N 1
ATOM 1337 C CA . LYS A 1 174 ? 0.965 5.648 -16.547 1.00 84.62 174 LYS A CA 1
ATOM 1338 C C . LYS A 1 174 ? 1.109 7.087 -16.045 1.00 84.62 174 LYS A C 1
ATOM 1340 O O . LYS A 1 174 ? 2.222 7.511 -15.744 1.00 84.62 174 LYS A O 1
ATOM 1345 N N . ASP A 1 175 ? 0.008 7.820 -15.912 1.00 85.06 175 ASP A N 1
ATOM 1346 C CA . ASP A 1 175 ? 0.051 9.239 -15.534 1.00 85.06 175 ASP A CA 1
ATOM 1347 C C . ASP A 1 175 ? 0.532 9.422 -14.092 1.00 85.06 175 ASP A C 1
ATOM 1349 O O . ASP A 1 175 ? 1.291 10.344 -13.778 1.00 85.06 175 ASP A O 1
ATOM 1353 N N . LEU A 1 176 ? 0.147 8.504 -13.205 1.00 88.06 176 LEU A N 1
ATOM 1354 C CA . LEU A 1 176 ? 0.619 8.483 -11.827 1.00 88.06 176 LEU A CA 1
ATOM 1355 C C . LEU A 1 176 ? 2.115 8.150 -11.748 1.00 88.06 176 LEU A C 1
ATOM 1357 O O . LEU A 1 176 ? 2.844 8.770 -10.972 1.00 88.06 176 LEU A O 1
ATOM 1361 N N . VAL A 1 177 ? 2.585 7.209 -12.577 1.00 86.94 177 VAL A N 1
ATOM 1362 C CA . VAL A 1 177 ? 4.014 6.890 -12.681 1.00 86.94 177 VAL A CA 1
ATOM 1363 C C . VAL A 1 177 ? 4.804 8.114 -13.124 1.00 86.94 177 VAL A C 1
ATOM 1365 O O . VAL A 1 177 ? 5.777 8.466 -12.464 1.00 86.94 177 VAL A O 1
ATOM 1368 N N . THR A 1 178 ? 4.374 8.791 -14.189 1.00 81.69 178 THR A N 1
ATOM 1369 C CA . THR A 1 178 ? 5.081 9.958 -14.729 1.00 81.69 178 THR A CA 1
ATOM 1370 C C . THR A 1 178 ? 5.060 11.159 -13.781 1.00 81.69 178 THR A C 1
ATOM 1372 O O . THR A 1 178 ? 6.060 11.868 -13.710 1.00 81.69 178 THR A O 1
ATOM 1375 N N . SER A 1 179 ? 3.967 11.386 -13.044 1.00 81.81 179 SER A N 1
ATOM 1376 C CA . SER A 1 179 ? 3.763 12.618 -12.259 1.00 81.81 179 SER A CA 1
ATOM 1377 C C . SER A 1 179 ? 4.072 12.522 -10.761 1.00 81.81 179 SER A C 1
ATOM 1379 O O . SER A 1 179 ? 4.124 13.560 -10.094 1.00 81.81 179 SER A O 1
ATOM 1381 N N . TRP A 1 180 ? 4.189 11.314 -10.203 1.00 85.50 180 TRP A N 1
ATOM 1382 C CA . TRP A 1 180 ? 4.358 11.116 -8.759 1.00 85.50 180 TRP A CA 1
ATOM 1383 C C . TRP A 1 180 ? 5.378 10.045 -8.402 1.00 85.50 180 TRP A C 1
ATOM 1385 O O . TRP A 1 180 ? 6.245 10.294 -7.574 1.00 85.50 180 TRP A O 1
ATOM 1395 N N . LEU A 1 181 ? 5.292 8.853 -8.997 1.00 82.12 181 LEU A N 1
ATOM 1396 C CA . LEU A 1 181 ? 6.194 7.766 -8.600 1.00 82.12 181 LEU A CA 1
ATOM 1397 C C . LEU A 1 181 ? 7.615 7.992 -9.126 1.00 82.12 181 LEU A C 1
ATOM 1399 O O . LEU A 1 181 ? 8.577 7.698 -8.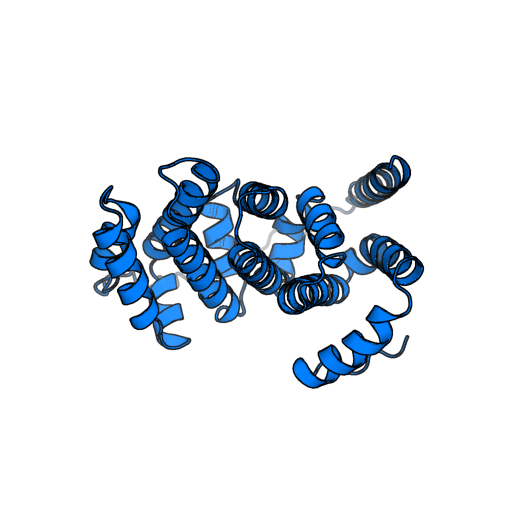426 1.00 82.12 181 LEU A O 1
ATOM 1403 N N . SER A 1 182 ? 7.753 8.552 -10.330 1.00 78.44 182 SER A N 1
ATOM 1404 C CA . SER A 1 182 ? 9.042 8.849 -10.970 1.00 78.44 182 SER A CA 1
ATOM 1405 C C . SER A 1 182 ? 9.941 9.784 -10.155 1.00 78.44 182 SER A C 1
ATOM 1407 O O . SER A 1 182 ? 11.159 9.721 -10.307 1.00 78.44 182 SER A O 1
ATOM 1409 N N . SER A 1 183 ? 9.372 10.622 -9.279 1.00 77.88 183 SER A N 1
ATOM 1410 C CA . SER A 1 183 ? 10.141 11.566 -8.465 1.00 77.88 183 SER A CA 1
ATOM 1411 C C . SER A 1 183 ? 10.827 10.921 -7.259 1.00 77.88 183 SER A C 1
ATOM 1413 O O . SER A 1 183 ? 11.640 11.576 -6.617 1.00 77.88 183 SER A O 1
ATOM 1415 N N . ASN A 1 184 ? 10.516 9.662 -6.926 1.00 78.88 184 ASN A N 1
ATOM 1416 C CA . ASN A 1 184 ? 11.117 8.954 -5.796 1.00 78.88 184 ASN A CA 1
ATOM 1417 C C . ASN A 1 184 ? 12.032 7.828 -6.302 1.00 78.88 184 ASN A C 1
ATOM 1419 O O . ASN A 1 184 ? 11.635 6.670 -6.411 1.00 78.88 184 ASN A O 1
ATOM 1423 N N . THR A 1 185 ? 13.270 8.178 -6.657 1.00 78.50 185 THR A N 1
ATOM 1424 C CA . THR A 1 185 ? 14.260 7.217 -7.177 1.00 78.50 185 THR A CA 1
ATOM 1425 C C . THR A 1 185 ? 14.674 6.182 -6.131 1.00 78.50 185 THR A C 1
ATOM 1427 O O . THR A 1 185 ? 14.840 5.007 -6.459 1.00 78.50 185 THR A O 1
ATOM 1430 N N . ILE A 1 186 ? 14.755 6.598 -4.864 1.00 85.75 186 ILE A N 1
ATOM 1431 C CA . ILE A 1 186 ? 15.133 5.749 -3.727 1.00 85.75 186 ILE A CA 1
ATOM 1432 C C . ILE A 1 186 ? 14.175 4.561 -3.591 1.00 85.75 186 ILE A C 1
ATOM 1434 O O . ILE A 1 186 ? 14.621 3.438 -3.356 1.00 85.75 186 ILE A O 1
ATOM 1438 N N . LEU A 1 187 ? 12.872 4.774 -3.802 1.00 88.81 187 LEU A N 1
ATOM 1439 C CA . LEU A 1 187 ? 11.863 3.713 -3.791 1.00 88.81 187 LEU A CA 1
ATOM 1440 C C . LEU A 1 187 ? 12.253 2.529 -4.678 1.00 88.81 187 LEU A C 1
ATOM 1442 O O . LEU A 1 187 ? 12.195 1.377 -4.245 1.00 88.81 187 LEU A O 1
ATOM 1446 N N . PHE A 1 188 ? 12.662 2.802 -5.912 1.00 85.94 188 PHE A N 1
ATOM 1447 C CA . PHE A 1 188 ? 12.962 1.750 -6.875 1.00 85.94 188 PHE A CA 1
ATOM 1448 C C . PHE A 1 188 ? 14.314 1.088 -6.628 1.00 85.94 188 PHE A C 1
ATOM 1450 O O . PHE A 1 188 ? 14.434 -0.118 -6.847 1.00 85.94 188 PHE A O 1
ATOM 1457 N N . ASP A 1 189 ? 15.288 1.824 -6.091 1.00 83.19 189 ASP A N 1
ATOM 1458 C CA . ASP A 1 189 ? 16.537 1.237 -5.603 1.00 83.19 189 ASP A CA 1
ATOM 1459 C C . ASP A 1 189 ? 16.264 0.248 -4.462 1.00 83.19 189 ASP A C 1
ATOM 1461 O O . ASP A 1 189 ? 16.792 -0.867 -4.459 1.00 83.19 189 ASP A O 1
ATOM 1465 N N . ARG A 1 190 ? 15.377 0.595 -3.519 1.00 91.06 190 ARG A N 1
ATOM 1466 C CA . ARG A 1 190 ? 14.981 -0.325 -2.442 1.00 91.06 190 ARG A CA 1
ATOM 1467 C C . ARG A 1 190 ? 14.233 -1.542 -2.960 1.00 91.06 190 ARG A C 1
ATOM 1469 O O . ARG A 1 190 ? 14.568 -2.653 -2.566 1.00 91.06 190 ARG A O 1
ATOM 1476 N N . ILE A 1 191 ? 13.299 -1.371 -3.892 1.00 90.75 191 ILE A N 1
ATOM 1477 C CA . ILE A 1 191 ? 12.596 -2.499 -4.525 1.00 90.75 191 ILE A CA 1
ATOM 1478 C C . ILE A 1 191 ? 13.575 -3.418 -5.275 1.00 90.75 191 ILE A C 1
ATOM 1480 O O . ILE A 1 191 ? 13.399 -4.637 -5.254 1.00 90.75 191 ILE A O 1
ATOM 1484 N N . ALA A 1 192 ? 14.618 -2.864 -5.904 1.00 84.88 192 ALA A N 1
ATOM 1485 C CA . ALA A 1 192 ? 15.654 -3.652 -6.569 1.00 84.88 192 ALA A CA 1
ATOM 1486 C C . ALA A 1 192 ? 16.442 -4.520 -5.579 1.00 84.88 192 ALA A C 1
ATOM 1488 O O . ALA A 1 192 ? 16.691 -5.684 -5.873 1.00 84.88 192 ALA A O 1
ATOM 1489 N N . LEU A 1 193 ? 16.782 -3.995 -4.397 1.00 85.81 193 LEU A N 1
ATOM 1490 C CA . LEU A 1 193 ? 17.462 -4.771 -3.351 1.00 85.81 193 LEU A CA 1
ATOM 1491 C C . LEU A 1 193 ? 16.597 -5.928 -2.833 1.00 85.81 193 LEU A C 1
ATOM 1493 O O . LEU A 1 193 ? 17.107 -7.007 -2.554 1.00 85.81 193 LEU A O 1
ATOM 1497 N N . LEU A 1 194 ? 15.274 -5.752 -2.770 1.00 89.06 194 LEU A N 1
ATOM 1498 C 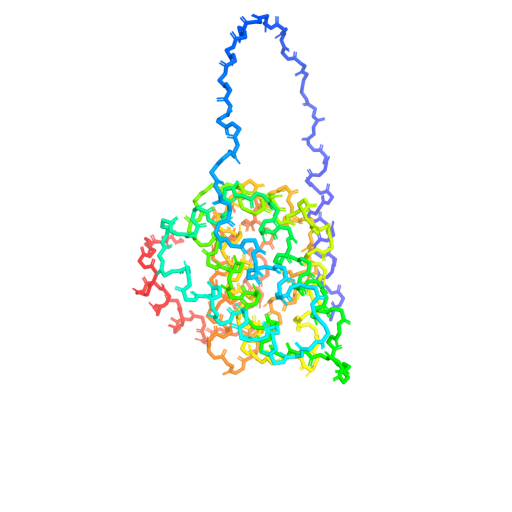CA . LEU A 1 194 ? 14.357 -6.820 -2.353 1.00 89.06 194 LEU A CA 1
ATOM 1499 C C . LEU A 1 194 ? 14.326 -8.014 -3.324 1.00 89.06 194 LEU A C 1
ATOM 1501 O O . LEU A 1 194 ? 13.889 -9.095 -2.934 1.00 89.06 194 LEU A O 1
ATOM 1505 N N . LEU A 1 195 ? 14.816 -7.860 -4.560 1.00 84.75 195 LEU A N 1
ATOM 1506 C CA . LEU A 1 195 ? 14.974 -8.975 -5.499 1.00 84.75 195 LEU A CA 1
ATOM 1507 C C . LEU A 1 195 ? 16.069 -9.974 -5.087 1.00 84.75 195 LEU A C 1
ATOM 1509 O O . LEU A 1 195 ? 16.159 -11.043 -5.687 1.00 84.75 195 LEU A O 1
ATOM 1513 N N . GLU A 1 196 ? 16.915 -9.627 -4.117 1.00 86.00 196 GLU A N 1
ATOM 1514 C CA . GLU A 1 196 ? 17.919 -10.525 -3.530 1.00 86.00 196 GLU A CA 1
ATOM 1515 C C . GLU A 1 196 ? 17.330 -11.375 -2.384 1.00 86.00 196 GLU A C 1
ATOM 1517 O O . GLU A 1 196 ? 18.020 -12.207 -1.802 1.00 86.00 196 GLU A O 1
ATOM 1522 N N . SER A 1 197 ? 16.044 -11.190 -2.056 1.00 87.31 197 SER A N 1
ATOM 1523 C CA . SER A 1 197 ? 15.347 -11.984 -1.044 1.00 87.31 197 SER A CA 1
ATOM 1524 C C . SER A 1 197 ? 15.180 -13.446 -1.468 1.00 87.31 197 SER A C 1
ATOM 1526 O O . SER A 1 197 ? 14.924 -13.749 -2.630 1.00 87.31 197 SER A O 1
ATOM 1528 N N . THR A 1 198 ? 15.216 -14.354 -0.492 1.00 88.62 198 THR A N 1
ATOM 1529 C CA . THR A 1 198 ? 14.851 -15.770 -0.659 1.00 88.62 198 THR A CA 1
ATOM 1530 C C . THR A 1 198 ? 13.336 -16.006 -0.668 1.00 88.62 198 THR A C 1
ATOM 1532 O O . THR A 1 198 ? 12.886 -17.129 -0.877 1.00 88.62 198 THR A O 1
ATOM 1535 N N . ASN A 1 199 ? 12.523 -14.970 -0.426 1.00 89.88 199 ASN A N 1
ATOM 1536 C CA . ASN A 1 199 ? 11.070 -15.078 -0.431 1.00 89.88 199 ASN A CA 1
ATOM 1537 C C . ASN A 1 199 ? 10.500 -14.892 -1.848 1.00 89.88 199 ASN A C 1
ATOM 1539 O O . ASN A 1 199 ? 10.423 -13.773 -2.361 1.00 89.88 199 ASN A O 1
ATOM 1543 N N . ASP A 1 200 ? 10.019 -15.982 -2.447 1.00 89.12 200 ASP A N 1
ATOM 1544 C CA . ASP A 1 200 ? 9.481 -15.988 -3.814 1.00 89.12 200 ASP A CA 1
ATOM 1545 C C . ASP A 1 200 ? 8.306 -15.023 -4.026 1.00 89.12 200 ASP A C 1
ATOM 1547 O O . ASP A 1 200 ? 8.195 -14.404 -5.089 1.00 89.12 200 ASP A O 1
ATOM 1551 N N . ASN A 1 201 ? 7.432 -14.856 -3.027 1.00 91.69 201 ASN A N 1
ATOM 1552 C CA . ASN A 1 201 ? 6.288 -13.946 -3.132 1.00 91.69 201 ASN A CA 1
ATOM 1553 C C . ASN A 1 201 ? 6.755 -12.492 -3.242 1.00 91.69 201 ASN A C 1
ATOM 1555 O O . ASN A 1 201 ? 6.228 -11.734 -4.061 1.00 91.69 201 ASN A O 1
ATOM 1559 N N . LEU A 1 202 ? 7.763 -12.111 -2.455 1.00 91.81 202 LEU A N 1
ATOM 1560 C CA . LEU A 1 202 ? 8.345 -10.774 -2.501 1.00 91.81 202 LEU A CA 1
ATOM 1561 C C . LEU A 1 202 ? 9.030 -10.520 -3.842 1.00 91.81 202 LEU A C 1
ATOM 1563 O O . LEU A 1 202 ? 8.719 -9.532 -4.510 1.00 91.81 202 LEU A O 1
ATOM 1567 N N . VAL A 1 203 ? 9.889 -11.449 -4.272 1.00 87.44 203 VAL A N 1
ATOM 1568 C CA . VAL A 1 203 ? 10.590 -11.363 -5.561 1.00 87.44 203 VAL A CA 1
ATOM 1569 C C . VAL A 1 203 ? 9.585 -11.246 -6.709 1.00 87.44 203 VAL A C 1
ATOM 1571 O O . VAL A 1 203 ? 9.741 -10.393 -7.583 1.00 87.44 203 VAL A O 1
ATOM 1574 N N . THR A 1 204 ? 8.504 -12.028 -6.682 1.00 88.62 204 THR A N 1
ATOM 1575 C CA . THR A 1 204 ? 7.441 -11.978 -7.697 1.00 88.62 204 THR A CA 1
ATOM 1576 C C . THR A 1 204 ? 6.771 -10.603 -7.761 1.00 88.62 204 THR A C 1
ATOM 1578 O O . THR A 1 204 ? 6.581 -10.068 -8.857 1.00 88.62 204 THR A O 1
ATOM 1581 N N . GLN A 1 205 ? 6.451 -9.984 -6.617 1.00 92.38 205 GLN A N 1
ATOM 1582 C CA . GLN A 1 205 ? 5.875 -8.633 -6.612 1.00 92.38 205 GLN A CA 1
ATOM 1583 C C . GLN A 1 205 ? 6.877 -7.578 -7.102 1.00 92.38 205 GLN A C 1
ATOM 1585 O O . GLN A 1 205 ? 6.499 -6.716 -7.895 1.00 92.38 205 GLN A O 1
ATOM 1590 N N . CYS A 1 206 ? 8.152 -7.660 -6.714 1.00 88.94 206 CYS A N 1
ATOM 1591 C CA . CYS A 1 206 ? 9.190 -6.758 -7.221 1.00 88.94 206 CYS A CA 1
ATOM 1592 C C . CYS A 1 206 ? 9.347 -6.863 -8.745 1.00 88.94 206 CYS A C 1
ATOM 1594 O O . CYS A 1 206 ? 9.366 -5.851 -9.446 1.00 88.94 206 CYS A O 1
ATOM 1596 N N . LEU A 1 207 ? 9.393 -8.084 -9.287 1.00 84.00 207 LEU A N 1
ATOM 1597 C CA . LEU A 1 207 ? 9.470 -8.313 -10.732 1.00 84.00 207 LEU A CA 1
ATOM 1598 C C . LEU A 1 207 ? 8.249 -7.755 -11.467 1.00 84.00 207 LEU A C 1
ATOM 1600 O O . LEU A 1 207 ? 8.400 -7.156 -12.534 1.00 84.00 207 LEU A O 1
ATOM 1604 N N . ARG A 1 208 ? 7.051 -7.899 -10.890 1.00 86.44 208 ARG A N 1
ATOM 1605 C CA . ARG A 1 208 ? 5.822 -7.309 -11.432 1.00 86.44 208 ARG A CA 1
ATOM 1606 C C . ARG A 1 208 ? 5.918 -5.784 -11.520 1.00 86.44 208 ARG A C 1
ATOM 1608 O O . ARG A 1 208 ? 5.526 -5.231 -12.543 1.00 86.44 208 ARG A O 1
ATOM 1615 N N . ILE A 1 209 ? 6.474 -5.116 -10.506 1.00 89.81 209 ILE A N 1
ATOM 1616 C CA . ILE A 1 209 ? 6.707 -3.661 -10.530 1.00 89.81 209 ILE A CA 1
ATOM 1617 C C . ILE A 1 209 ? 7.627 -3.292 -11.695 1.00 89.81 209 ILE A C 1
ATOM 1619 O O . ILE A 1 209 ? 7.250 -2.471 -12.529 1.00 89.81 209 ILE A O 1
ATOM 1623 N N . PHE A 1 210 ? 8.801 -3.924 -11.802 1.00 83.56 210 PHE A N 1
ATOM 1624 C CA . PHE A 1 210 ? 9.745 -3.621 -12.883 1.00 83.56 210 PHE A CA 1
ATOM 1625 C C . PHE A 1 210 ? 9.166 -3.900 -14.270 1.00 83.56 210 PHE A C 1
ATOM 1627 O O . PHE A 1 210 ? 9.427 -3.144 -15.205 1.00 83.56 210 PHE A O 1
ATOM 1634 N N . LEU A 1 211 ? 8.343 -4.939 -14.411 1.00 80.12 211 LEU A N 1
ATOM 1635 C CA . LEU A 1 211 ? 7.654 -5.234 -15.661 1.00 80.12 211 LEU A CA 1
ATOM 1636 C C . LEU A 1 211 ? 6.628 -4.148 -16.012 1.00 80.12 211 LEU A C 1
ATOM 1638 O O . LEU A 1 211 ? 6.651 -3.650 -17.137 1.00 80.12 211 LEU A O 1
ATOM 1642 N N . SER A 1 212 ? 5.794 -3.722 -15.057 1.00 80.88 212 SER A N 1
ATOM 1643 C CA . SER A 1 212 ? 4.865 -2.600 -15.252 1.00 80.88 212 SER A CA 1
ATOM 1644 C C . SER A 1 212 ? 5.609 -1.316 -15.623 1.00 80.88 212 SER A C 1
ATOM 1646 O O . SER A 1 212 ? 5.217 -0.640 -16.570 1.00 80.88 212 SER A O 1
ATOM 1648 N N . LEU A 1 213 ? 6.734 -1.020 -14.964 1.00 79.50 213 LEU A N 1
ATOM 1649 C CA . LEU A 1 213 ? 7.590 0.110 -15.324 1.00 79.50 213 LEU A CA 1
ATOM 1650 C C . LEU A 1 213 ? 8.175 -0.042 -16.729 1.00 79.50 213 LEU A C 1
ATOM 1652 O O . LEU A 1 213 ? 8.181 0.919 -17.480 1.00 79.50 213 LEU A O 1
ATOM 1656 N N . SER A 1 214 ? 8.622 -1.226 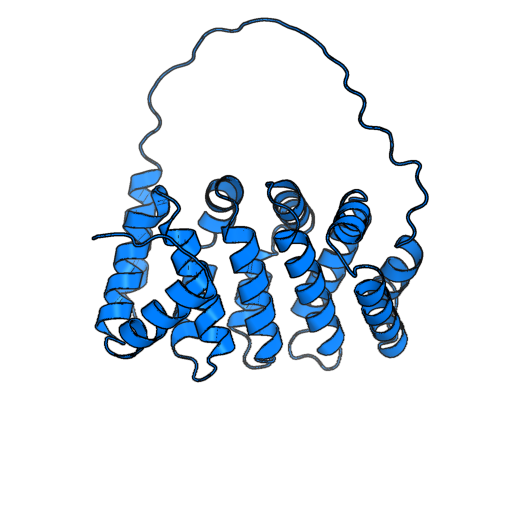-17.144 1.00 72.56 214 SER A N 1
ATOM 1657 C CA . SER A 1 214 ? 9.209 -1.429 -18.480 1.00 72.56 214 SER A CA 1
ATOM 1658 C C . SER A 1 214 ? 8.220 -1.217 -19.640 1.00 72.56 214 SER A C 1
ATOM 1660 O O . SER A 1 214 ? 8.631 -0.959 -20.777 1.00 72.56 214 SER A O 1
ATOM 1662 N N . ASN A 1 215 ? 6.918 -1.305 -19.347 1.00 70.88 215 ASN A N 1
ATOM 1663 C CA . ASN A 1 215 ? 5.845 -1.020 -20.294 1.00 70.88 215 ASN A CA 1
ATOM 1664 C C . ASN A 1 215 ? 5.594 0.485 -20.465 1.00 70.88 215 ASN A C 1
ATOM 1666 O O . ASN A 1 215 ? 4.999 0.889 -21.465 1.00 70.88 215 ASN A O 1
ATOM 1670 N N . HIS A 1 216 ? 6.081 1.326 -19.549 1.00 72.19 216 HIS A N 1
ATOM 1671 C CA . HIS A 1 216 ? 6.041 2.776 -19.717 1.00 72.19 216 HIS A CA 1
ATOM 1672 C C . HIS A 1 216 ? 7.255 3.220 -20.551 1.00 72.19 216 HIS A C 1
ATOM 1674 O O . HIS A 1 216 ? 8.401 2.864 -20.288 1.00 72.19 216 HIS A O 1
ATOM 1680 N N . SER A 1 217 ? 7.013 3.965 -21.630 1.00 52.69 217 SER A N 1
ATOM 1681 C CA . SER A 1 217 ? 8.031 4.271 -22.650 1.00 52.69 217 SER A CA 1
ATOM 1682 C C . SER A 1 217 ? 9.220 5.090 -22.127 1.00 52.69 217 SER A C 1
ATOM 1684 O O . SER A 1 217 ? 10.335 4.904 -22.605 1.00 52.69 217 SER A O 1
ATOM 1686 N N . PHE A 1 218 ? 9.011 5.949 -21.127 1.00 54.53 218 PHE A N 1
ATOM 1687 C CA . PHE A 1 218 ? 10.051 6.812 -20.547 1.00 54.53 218 PHE A CA 1
ATOM 1688 C C . PHE A 1 218 ? 10.997 6.069 -19.587 1.00 54.53 218 PHE A C 1
ATOM 1690 O O . PHE A 1 218 ? 12.175 6.386 -19.468 1.00 54.53 218 PHE A O 1
ATOM 1697 N N . THR A 1 219 ? 10.511 5.019 -18.934 1.00 51.97 219 THR A N 1
ATOM 1698 C CA . THR A 1 219 ? 11.278 4.185 -17.998 1.00 51.97 219 THR A CA 1
ATOM 1699 C C . THR A 1 219 ? 12.115 3.123 -18.714 1.00 51.97 219 THR A C 1
ATOM 1701 O O . THR A 1 219 ? 13.028 2.564 -18.109 1.00 51.97 219 THR A O 1
ATOM 1704 N N . ARG A 1 220 ? 11.887 2.872 -20.013 1.00 47.31 220 ARG A N 1
ATOM 1705 C CA . ARG A 1 220 ? 12.697 1.927 -20.800 1.00 47.31 220 ARG A CA 1
ATOM 1706 C C . ARG A 1 220 ? 14.182 2.273 -20.815 1.00 47.31 220 ARG A C 1
ATOM 1708 O O . ARG A 1 220 ? 14.977 1.354 -20.769 1.00 47.31 220 ARG A O 1
ATOM 1715 N N . VAL A 1 221 ? 14.585 3.541 -20.844 1.00 42.47 221 VAL A N 1
ATOM 1716 C CA . VAL A 1 221 ? 16.018 3.884 -20.937 1.00 42.47 221 VAL A CA 1
ATOM 1717 C C . VAL A 1 221 ? 16.708 3.771 -19.569 1.00 42.47 221 VAL A C 1
ATOM 1719 O O . VAL A 1 221 ? 17.763 3.147 -19.459 1.00 42.47 221 VAL A O 1
ATOM 1722 N N . SER A 1 222 ? 16.075 4.270 -18.503 1.00 42.59 222 SER A N 1
ATOM 1723 C CA . SER A 1 222 ? 16.645 4.276 -17.146 1.00 42.59 222 SER A CA 1
ATOM 1724 C C . SER A 1 222 ? 16.634 2.896 -16.480 1.00 42.59 222 SER A C 1
ATOM 1726 O O . SER A 1 222 ? 17.597 2.508 -15.819 1.00 42.59 222 SER A O 1
ATOM 1728 N N . TYR A 1 223 ? 15.569 2.113 -16.685 1.00 46.66 223 TYR A N 1
ATOM 1729 C CA . TYR A 1 223 ? 15.409 0.808 -16.038 1.00 46.66 223 TYR A CA 1
ATOM 1730 C C . TYR A 1 223 ? 15.990 -0.343 -16.842 1.00 46.66 223 TYR A C 1
ATOM 1732 O O . TYR A 1 223 ? 16.342 -1.349 -16.237 1.00 46.66 223 TYR A O 1
ATOM 1740 N N . LEU A 1 224 ? 16.167 -0.217 -18.163 1.00 43.47 224 LEU A N 1
ATOM 1741 C CA . LEU A 1 224 ? 16.891 -1.226 -18.938 1.00 43.47 224 LEU A CA 1
ATOM 1742 C C . LEU A 1 224 ? 18.331 -1.352 -18.435 1.00 43.47 224 LEU A C 1
ATOM 1744 O O . LEU A 1 224 ? 18.836 -2.462 -18.361 1.00 43.47 224 LEU A O 1
ATOM 1748 N N . HIS A 1 225 ? 18.965 -0.268 -17.981 1.00 43.72 225 HIS A N 1
ATOM 1749 C CA . HIS A 1 225 ? 20.313 -0.343 -17.418 1.00 43.72 225 HIS A CA 1
ATOM 1750 C C . HIS A 1 225 ? 20.339 -1.023 -16.033 1.00 43.72 225 HIS A C 1
ATOM 1752 O O . HIS A 1 225 ? 21.202 -1.865 -15.781 1.00 43.72 225 HIS A O 1
ATOM 1758 N N . LEU A 1 226 ? 19.367 -0.740 -15.154 1.00 48.44 226 LEU A N 1
ATOM 1759 C CA . LEU A 1 226 ? 19.224 -1.409 -13.850 1.00 48.44 226 LEU A CA 1
ATOM 1760 C C . LEU A 1 226 ? 18.873 -2.902 -14.018 1.00 48.44 226 LEU A C 1
ATOM 1762 O O . LEU A 1 226 ? 19.480 -3.774 -13.399 1.00 48.44 226 LEU A O 1
ATOM 1766 N N . PHE A 1 227 ? 17.950 -3.200 -14.934 1.00 46.19 227 PHE A N 1
ATOM 1767 C CA . PHE A 1 227 ? 17.495 -4.540 -15.299 1.00 46.19 227 PHE A CA 1
ATOM 1768 C C . PHE A 1 227 ? 18.589 -5.353 -15.999 1.00 46.19 227 PHE A C 1
ATOM 1770 O O . PHE A 1 227 ? 18.745 -6.534 -15.708 1.00 46.19 227 PHE A O 1
ATOM 1777 N N . ILE A 1 228 ? 19.390 -4.743 -16.881 1.00 47.06 228 ILE A N 1
ATOM 1778 C CA . ILE A 1 228 ? 20.572 -5.374 -17.485 1.00 47.06 228 ILE A CA 1
ATOM 1779 C C . ILE A 1 228 ? 21.616 -5.671 -16.410 1.00 47.06 228 ILE A C 1
ATOM 1781 O O . ILE A 1 228 ? 22.154 -6.775 -16.405 1.00 47.06 228 ILE A O 1
ATOM 1785 N N . ASN A 1 229 ? 21.880 -4.747 -15.481 1.00 44.50 229 ASN A N 1
ATOM 1786 C CA . ASN A 1 229 ? 22.835 -4.974 -14.393 1.00 44.50 229 ASN A CA 1
ATOM 1787 C C . ASN A 1 229 ? 22.368 -6.073 -13.422 1.00 44.50 229 ASN A C 1
ATOM 1789 O O . ASN A 1 229 ? 23.177 -6.916 -13.032 1.00 44.50 229 ASN A O 1
ATOM 1793 N N . TYR A 1 230 ? 21.071 -6.145 -13.108 1.00 48.31 230 TYR A N 1
ATOM 1794 C CA . TYR A 1 230 ? 20.493 -7.250 -12.337 1.00 48.31 230 TYR A CA 1
ATOM 1795 C C . TYR A 1 230 ? 20.532 -8.575 -13.121 1.00 48.31 230 TYR A C 1
ATOM 1797 O O . TYR A 1 230 ? 21.006 -9.586 -12.612 1.00 48.31 230 TYR A O 1
ATOM 1805 N N . LYS A 1 231 ? 20.153 -8.581 -14.407 1.00 41.56 231 LYS A N 1
ATOM 1806 C CA . LYS A 1 231 ? 20.270 -9.753 -15.298 1.00 41.56 231 LYS A CA 1
ATOM 1807 C C . LYS A 1 231 ? 21.719 -10.248 -15.423 1.00 41.56 231 LYS A C 1
ATOM 1809 O O . LYS A 1 231 ? 21.927 -11.448 -15.572 1.00 41.56 231 LYS A O 1
ATOM 1814 N N . ARG A 1 232 ? 22.710 -9.350 -15.337 1.00 44.53 232 ARG A N 1
ATOM 1815 C CA . ARG A 1 232 ? 24.148 -9.677 -15.296 1.00 44.53 232 ARG A CA 1
ATOM 1816 C C . ARG A 1 232 ? 24.567 -10.333 -13.980 1.00 44.53 232 ARG A C 1
ATOM 1818 O O . ARG A 1 232 ? 25.416 -11.212 -14.012 1.00 44.53 232 ARG A O 1
ATOM 1825 N N . ARG 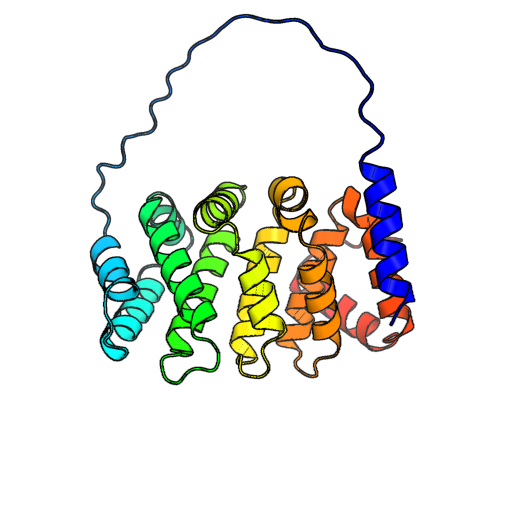A 1 233 ? 23.986 -9.920 -12.847 1.00 43.97 233 ARG A N 1
ATOM 1826 C CA . ARG A 1 233 ? 24.293 -10.474 -11.515 1.00 43.97 233 ARG A CA 1
ATOM 1827 C C . ARG A 1 233 ? 23.568 -11.783 -11.206 1.00 43.97 233 ARG A C 1
ATOM 1829 O O . ARG A 1 233 ? 24.128 -12.619 -10.514 1.00 43.97 233 ARG A O 1
ATOM 1836 N N . VAL A 1 234 ? 22.350 -11.976 -11.715 1.00 42.59 234 VAL A N 1
ATOM 1837 C CA . VAL A 1 234 ? 21.448 -13.068 -11.286 1.00 42.59 234 VAL A CA 1
ATOM 1838 C C . VAL A 1 234 ? 21.020 -13.965 -12.458 1.00 42.59 234 VAL A C 1
ATOM 1840 O O . VAL A 1 234 ? 19.912 -14.500 -12.485 1.00 42.59 234 VAL A O 1
ATOM 1843 N N . GLY A 1 235 ? 21.890 -14.113 -13.467 1.00 38.03 235 GLY A N 1
ATOM 1844 C CA . GLY A 1 235 ? 21.602 -14.647 -14.811 1.00 38.03 235 GLY A CA 1
ATOM 1845 C C . GLY A 1 235 ? 20.859 -15.995 -14.918 1.00 38.03 235 GLY A C 1
ATOM 1846 O O . GLY A 1 235 ? 20.350 -16.308 -15.996 1.00 38.03 235 GLY A O 1
ATOM 1847 N N . GLY A 1 236 ? 20.728 -16.759 -13.828 1.00 41.59 236 GLY A N 1
ATOM 1848 C CA . GLY A 1 236 ? 19.931 -17.991 -13.743 1.00 41.59 236 GLY A CA 1
ATOM 1849 C C . GLY A 1 236 ? 18.451 -17.799 -13.363 1.00 41.59 236 GLY A C 1
ATOM 1850 O O . GLY A 1 236 ? 17.577 -18.356 -14.028 1.00 41.59 236 GLY A O 1
ATOM 1851 N N . MET A 1 237 ? 18.130 -16.972 -12.356 1.00 38.25 237 MET A N 1
ATOM 1852 C CA . MET A 1 237 ? 16.760 -16.848 -11.805 1.00 38.25 237 MET A CA 1
ATOM 1853 C C . MET A 1 237 ? 15.764 -16.212 -12.783 1.00 38.25 237 MET A C 1
ATOM 1855 O O . MET A 1 237 ? 14.577 -16.545 -12.796 1.00 38.25 237 MET A O 1
ATOM 1859 N N . PHE A 1 238 ? 16.235 -15.316 -13.652 1.00 39.00 238 PHE A N 1
ATOM 1860 C CA . PHE A 1 238 ? 15.356 -14.574 -14.558 1.00 39.00 238 PHE A CA 1
ATOM 1861 C C . PHE A 1 238 ? 14.755 -15.437 -15.676 1.00 39.00 238 PHE A C 1
ATOM 1863 O O . PHE A 1 238 ? 13.644 -15.164 -16.129 1.00 39.00 238 PHE A O 1
ATOM 1870 N N . LYS A 1 239 ? 15.451 -16.490 -16.131 1.00 41.66 239 LYS A N 1
ATOM 1871 C CA . LYS A 1 239 ? 14.905 -17.414 -17.146 1.00 41.66 239 LYS A CA 1
ATOM 1872 C C . LYS A 1 239 ? 13.761 -18.257 -16.577 1.00 41.66 239 LYS A C 1
ATOM 1874 O O . LYS A 1 239 ? 12.772 -18.470 -17.279 1.00 41.66 239 LYS A O 1
ATOM 1879 N N . TYR A 1 240 ? 13.884 -18.678 -15.319 1.00 36.56 240 TYR A N 1
ATOM 1880 C C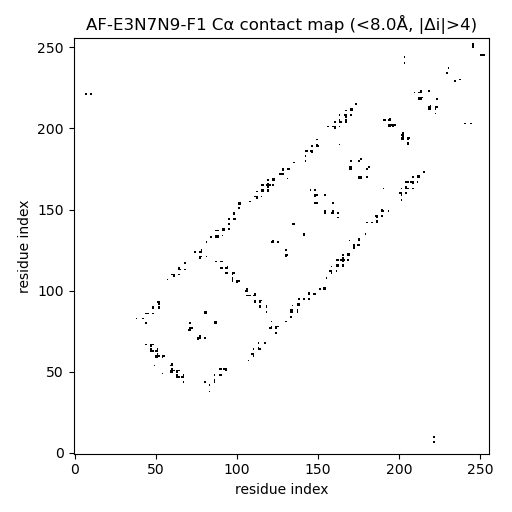A . TYR A 1 240 ? 12.875 -19.463 -14.609 1.00 36.56 240 TYR A CA 1
ATOM 1881 C C . TYR A 1 240 ? 11.624 -18.622 -14.310 1.00 36.56 240 TYR A C 1
ATOM 1883 O O . TYR A 1 240 ? 10.517 -18.969 -14.725 1.00 36.56 240 TYR A O 1
ATOM 1891 N N . ASN A 1 241 ? 11.811 -17.430 -13.734 1.00 43.84 241 ASN A N 1
ATOM 1892 C CA . ASN A 1 241 ? 10.693 -16.564 -13.366 1.00 43.84 241 ASN A CA 1
ATOM 1893 C C . ASN A 1 241 ? 10.026 -15.876 -14.564 1.00 43.84 241 ASN A C 1
ATOM 1895 O O . ASN A 1 241 ? 8.832 -15.616 -14.503 1.00 43.84 241 ASN A O 1
ATOM 1899 N N . ARG A 1 242 ? 10.718 -15.648 -15.693 1.00 41.53 242 ARG A N 1
ATOM 1900 C CA . ARG A 1 242 ? 10.087 -15.092 -16.908 1.00 41.53 242 ARG A CA 1
ATOM 1901 C C . ARG A 1 242 ? 9.039 -16.031 -17.503 1.00 41.53 242 ARG A C 1
ATOM 1903 O O . ARG A 1 242 ? 7.984 -15.551 -17.903 1.00 41.53 242 ARG A O 1
ATOM 1910 N N . LYS A 1 243 ? 9.310 -17.341 -17.568 1.00 41.72 243 LYS A N 1
ATOM 1911 C CA . LYS A 1 243 ? 8.318 -18.320 -18.042 1.00 41.72 243 LYS A CA 1
ATOM 1912 C C . LYS A 1 243 ? 7.124 -18.375 -17.089 1.00 41.72 243 LYS A C 1
ATOM 1914 O O . LYS A 1 243 ? 5.996 -18.294 -17.554 1.00 41.72 243 LYS A O 1
ATOM 1919 N N . LYS A 1 244 ? 7.369 -18.412 -15.775 1.00 41.50 244 LYS A N 1
ATOM 1920 C CA . LYS A 1 244 ? 6.312 -18.430 -14.750 1.00 41.50 244 LYS A CA 1
ATOM 1921 C C . LYS A 1 244 ? 5.451 -17.154 -14.766 1.00 41.50 244 LYS A C 1
ATOM 1923 O O . LYS A 1 244 ? 4.234 -17.247 -14.858 1.00 41.50 244 LYS A O 1
ATOM 1928 N N . LEU A 1 245 ? 6.072 -15.972 -14.823 1.00 42.97 245 LEU A N 1
ATOM 1929 C CA . LEU A 1 245 ? 5.393 -14.671 -14.936 1.00 42.97 245 LEU A CA 1
ATOM 1930 C C . LEU A 1 245 ? 4.599 -14.521 -16.242 1.00 42.97 245 LEU A C 1
ATOM 1932 O O . LEU A 1 245 ? 3.528 -13.925 -16.233 1.00 42.97 245 LEU A O 1
ATOM 1936 N N . GLN A 1 246 ? 5.087 -15.054 -17.367 1.00 46.25 246 GLN A N 1
ATOM 1937 C CA . GLN A 1 246 ? 4.345 -15.037 -18.637 1.00 46.25 246 GLN A CA 1
ATOM 1938 C C . GLN A 1 246 ? 3.089 -15.912 -18.584 1.00 46.25 246 GLN A C 1
ATOM 1940 O O . GLN A 1 246 ? 2.050 -15.511 -19.110 1.00 46.25 246 GLN A O 1
ATOM 1945 N N . THR A 1 247 ? 3.177 -17.069 -17.928 1.00 47.00 247 THR A N 1
ATOM 1946 C CA . THR A 1 247 ? 2.050 -17.990 -17.753 1.00 47.00 247 THR A CA 1
ATOM 1947 C C . THR A 1 247 ? 1.021 -17.448 -16.757 1.00 47.00 247 THR A C 1
ATOM 1949 O O . THR A 1 247 ? -0.173 -17.499 -17.035 1.00 47.00 247 THR A O 1
ATOM 1952 N N . GLU A 1 248 ? 1.460 -16.870 -15.635 1.00 40.22 248 GLU A N 1
ATOM 1953 C CA . GLU A 1 248 ? 0.562 -16.374 -14.580 1.00 40.22 248 GLU A CA 1
ATOM 1954 C C . GLU A 1 248 ? -0.073 -15.008 -14.897 1.00 40.22 248 GLU A C 1
ATOM 1956 O O . GLU A 1 248 ? -1.191 -14.739 -14.462 1.00 40.22 248 GLU A O 1
ATOM 1961 N N . LEU A 1 249 ? 0.588 -14.144 -15.682 1.00 37.41 249 LEU A N 1
ATOM 1962 C CA . LEU A 1 249 ? 0.101 -12.783 -15.965 1.00 37.41 249 LEU A CA 1
ATOM 1963 C C . LEU A 1 249 ? -0.538 -12.603 -17.357 1.00 37.41 249 LEU A C 1
ATOM 1965 O O . LEU A 1 249 ? -0.969 -11.494 -17.669 1.00 37.41 249 LEU A O 1
ATOM 1969 N N . ARG A 1 250 ? -0.605 -13.648 -18.201 1.00 40.66 250 ARG A N 1
ATOM 1970 C CA . ARG A 1 250 ? -1.133 -13.591 -19.590 1.00 40.66 250 ARG A CA 1
ATOM 1971 C C . ARG A 1 250 ? -0.582 -12.414 -20.420 1.00 40.66 250 ARG A C 1
ATOM 1973 O O . ARG A 1 250 ? -1.303 -11.789 -21.196 1.00 40.66 250 ARG A O 1
ATOM 1980 N N . ILE A 1 251 ? 0.699 -12.085 -20.265 1.00 39.25 251 ILE A N 1
ATOM 1981 C CA . ILE A 1 251 ? 1.313 -10.950 -20.971 1.00 39.25 251 ILE A CA 1
ATOM 1982 C C . ILE A 1 251 ? 1.780 -11.406 -22.368 1.00 39.25 251 ILE A C 1
ATOM 1984 O O . ILE A 1 251 ? 2.485 -12.417 -22.456 1.00 39.25 251 ILE A O 1
ATOM 1988 N N . PRO A 1 252 ? 1.442 -10.685 -23.460 1.00 31.73 252 PRO A N 1
ATOM 1989 C CA . PRO A 1 252 ? 1.888 -11.029 -24.810 1.00 31.73 252 PRO A CA 1
ATOM 1990 C C . PRO A 1 252 ? 3.415 -11.102 -24.920 1.00 31.73 252 PRO A C 1
ATOM 1992 O O . PRO A 1 252 ? 4.146 -10.328 -24.296 1.00 31.73 252 PRO A O 1
ATOM 1995 N N . ARG A 1 253 ? 3.918 -12.031 -25.743 1.00 34.75 253 ARG A N 1
ATOM 1996 C CA . ARG A 1 253 ? 5.357 -12.187 -26.001 1.00 34.75 253 ARG A CA 1
ATOM 1997 C C . ARG A 1 253 ? 5.932 -10.905 -26.610 1.00 34.75 253 ARG A C 1
ATOM 1999 O O . ARG A 1 253 ? 5.724 -10.632 -27.786 1.00 34.75 253 ARG A O 1
ATOM 2006 N N . ILE A 1 254 ? 6.738 -10.178 -25.841 1.00 32.84 254 ILE A N 1
ATOM 2007 C CA . ILE A 1 254 ? 7.636 -9.159 -26.392 1.00 32.84 254 ILE A CA 1
ATOM 2008 C C . ILE A 1 254 ? 8.820 -9.899 -27.029 1.00 32.84 254 ILE A C 1
ATOM 2010 O O . ILE A 1 254 ? 9.649 -10.479 -26.314 1.00 32.84 254 ILE A O 1
ATOM 2014 N N . LYS A 1 255 ? 8.863 -9.924 -28.368 1.00 27.03 255 LYS A N 1
ATOM 2015 C CA . LYS A 1 255 ? 10.089 -10.219 -29.120 1.00 27.03 255 LYS A CA 1
ATOM 2016 C C . LYS A 1 255 ? 11.035 -9.031 -28.916 1.00 27.03 255 LYS A C 1
ATOM 2018 O O . LYS A 1 255 ? 10.627 -7.893 -29.130 1.00 27.03 255 LYS A O 1
ATOM 2023 N N . VAL A 1 256 ? 12.232 -9.321 -28.409 1.00 31.14 256 VAL A N 1
ATOM 2024 C CA . VAL A 1 256 ? 13.379 -8.401 -28.424 1.00 31.14 256 VAL A CA 1
ATOM 2025 C C . VAL A 1 256 ? 14.140 -8.689 -29.701 1.00 31.14 256 VAL A C 1
ATOM 2027 O O . VAL A 1 256 ? 14.286 -9.904 -29.978 1.00 31.14 256 VAL A O 1
#

pLDDT: mean 75.03, std 25.12, range [26.59, 98.19]

Nearest PDB structures (foldseek):
  4xrk-assembly1_A  TM=5.764E-01  e=3.866E-02  Thermochaetoides thermophila DSM 1495
  8gcn-assembly1_A  TM=5.018E-01  e=4.410E-02  Homo sapiens
  1ibr-assembly2_D  TM=5.276E-01  e=5.996E-02  Homo sapiens
  4xri-assembly1_A  TM=5.369E-01  e=1.015E-01  Thermochaetoides thermophila DSM 1495
  6qdl-assembly1_A  TM=5.701E-01  e=4.930E-01  Caenorhabditis elegans

Radius of gyration: 20.46 Å; Cα contacts (8 Å, |Δi|>4): 226; chains: 1; bounding box: 55×50×51 Å

InterPro domains:
  IPR011989 Armadillo-like helical [G3DSA:1.25.10.10] (46-230)
  IPR016024 Armadillo-type fold [SSF48371] (52-220)

Sequence (256 aa):
MVRIQWTIHIILQASITNTMSGPPPPKKRKNASSGAPDGDSPNEFEEVMGKMKGTTDREVALKAAKKLKAMLPNGAKIKDFVSHKKNLEDLVAVFTRETSLLGTSMYQEDLHKYSISILANCCYTDKSTSTGTQIRKASRGFLDQAVRIFESTTSNIEIRVSMCRLIGNLCNNKDLVTSWLSSNTILFDRIALLLESTNDNLVTQCLRIFLSLSNHSFTRVSYLHLFINYKRRVGGMFKYNRKKLQTELRIPRIKV

Secondary structure (DSSP, 8-state):
-HHHHHHHHHHHHHHHS-----PPPP--------------S--TTHHHHHHHHH---HHHHHHHHHHHHHH--SHHHHHHHHHSHHHHHHHHHHHHHHHHTTTSTT--HHHHHHHHHHHHHHHHH--SSHHHHHHHHH-TTHHHHHHHHHH-TTS-HHHHHHHHHHHHHHTT-HHHHHHTGGG-HHHHHHHHHHTT-S-HHHHHHHHHHHHHHHTSTTHHHHHHHHHHHHHHHSTTHHHHHHHHHHHHHT------

Solvent-accessible surface area (backbone atoms only — not comparable to full-atom values): 14890 Å² total; per-residue (Å²): 125,75,70,63,62,56,59,57,55,56,57,54,59,70,66,71,74,79,82,86,81,85,87,82,83,93,81,84,85,80,91,74,88,73,77,69,78,75,82,80,66,83,67,86,55,52,68,41,50,47,38,41,56,74,51,88,50,65,66,57,20,42,52,22,46,54,51,52,53,66,65,43,79,46,65,65,46,39,48,62,48,59,70,41,60,64,57,50,37,46,44,50,48,41,35,51,49,34,58,71,30,63,86,46,95,83,38,48,68,67,54,37,42,45,36,40,47,50,53,25,50,46,34,60,62,46,86,64,58,61,62,61,51,50,51,48,71,61,34,83,59,52,63,60,50,51,38,49,47,70,69,38,90,75,53,53,67,68,46,45,31,36,46,36,44,28,53,32,34,48,41,69,26,64,69,48,32,71,74,55,54,64,79,45,62,65,46,55,56,52,45,56,58,47,56,76,50,90,48,65,69,42,28,52,29,39,51,50,32,54,51,40,40,55,72,37,78,80,41,39,69,67,44,47,55,54,50,49,54,47,48,70,74,45,67,66,59,57,65,59,48,50,56,52,50,39,69,75,63,72,55,80,86,80,83,128

Mean predicted aligned error: 12.91 Å

Organism: Caenorhabditis remanei (NCBI:txid31234)